Protein AF-A0A7S4AAN8-F1 (afdb_monomer_lite)

Structure (mmCIF, N/CA/C/O backbone):
data_AF-A0A7S4AAN8-F1
#
_entry.id   AF-A0A7S4AAN8-F1
#
loop_
_atom_site.group_PDB
_atom_site.id
_atom_site.type_symbol
_atom_site.label_atom_id
_atom_site.label_alt_id
_atom_site.label_comp_id
_atom_site.label_asym_id
_atom_site.label_entity_id
_atom_site.label_seq_id
_atom_site.pdbx_PDB_ins_code
_atom_site.Cartn_x
_atom_site.Cartn_y
_atom_site.Cartn_z
_atom_site.occupancy
_atom_site.B_iso_or_equiv
_atom_site.auth_seq_id
_atom_site.auth_comp_id
_atom_site.auth_asym_id
_atom_site.auth_atom_id
_atom_site.pdbx_PDB_model_num
ATOM 1 N N . VAL A 1 1 ? 6.897 -31.091 -17.894 1.00 61.19 1 VAL A N 1
ATOM 2 C CA . VAL A 1 1 ? 6.068 -29.973 -18.403 1.00 61.19 1 VAL A CA 1
ATOM 3 C C . VAL A 1 1 ? 6.447 -29.752 -19.857 1.00 61.19 1 VAL A C 1
ATOM 5 O O . VAL A 1 1 ? 7.638 -29.745 -20.136 1.00 61.19 1 VAL A O 1
ATOM 8 N N . ALA A 1 2 ? 5.478 -29.681 -20.772 1.00 75.69 2 ALA A N 1
ATOM 9 C CA . ALA A 1 2 ? 5.728 -29.358 -22.178 1.00 75.69 2 ALA A CA 1
ATOM 10 C C . ALA A 1 2 ? 5.492 -27.855 -22.388 1.00 75.69 2 ALA A C 1
ATOM 12 O O . ALA A 1 2 ? 4.449 -27.352 -21.979 1.00 75.69 2 ALA A O 1
ATOM 13 N N . ILE A 1 3 ? 6.457 -27.158 -22.991 1.00 70.69 3 ILE A N 1
ATOM 14 C CA . ILE A 1 3 ? 6.365 -25.731 -23.329 1.00 70.69 3 ILE A CA 1
ATOM 15 C C . ILE A 1 3 ? 6.041 -25.638 -24.821 1.00 70.69 3 ILE A C 1
ATOM 17 O O . ILE A 1 3 ? 6.734 -26.237 -25.644 1.00 70.69 3 ILE A O 1
ATOM 21 N N . SER A 1 4 ? 4.975 -24.920 -25.173 1.00 76.38 4 SER A N 1
ATOM 22 C CA . SER A 1 4 ? 4.547 -24.718 -26.561 1.00 76.38 4 SER A CA 1
ATOM 23 C C . SER A 1 4 ? 4.518 -23.235 -26.900 1.00 76.38 4 SER A C 1
ATOM 25 O O . SER A 1 4 ? 3.945 -22.444 -26.151 1.00 76.38 4 SER A O 1
ATOM 27 N N . ALA A 1 5 ? 5.073 -22.863 -28.051 1.00 73.56 5 ALA A N 1
ATOM 28 C CA . ALA A 1 5 ? 5.027 -21.488 -28.527 1.00 73.56 5 ALA A CA 1
ATOM 29 C C . ALA A 1 5 ? 3.600 -21.093 -28.943 1.00 73.56 5 ALA A C 1
ATOM 31 O O . ALA A 1 5 ? 2.907 -21.841 -29.633 1.00 73.56 5 ALA A O 1
ATOM 32 N N . ASN A 1 6 ? 3.175 -19.889 -28.559 1.00 69.56 6 ASN A N 1
ATOM 33 C CA . ASN A 1 6 ? 1.883 -19.315 -28.953 1.00 69.56 6 ASN A CA 1
ATOM 34 C C . ASN A 1 6 ? 1.891 -18.723 -30.379 1.00 69.56 6 ASN A C 1
ATOM 36 O O . ASN A 1 6 ? 0.841 -18.346 -30.898 1.00 69.56 6 ASN A O 1
ATOM 40 N N . ALA A 1 7 ? 3.065 -18.641 -31.010 1.00 73.00 7 ALA A N 1
ATOM 41 C CA . ALA A 1 7 ? 3.277 -18.160 -32.367 1.00 73.00 7 ALA A CA 1
ATOM 42 C C . ALA A 1 7 ? 4.531 -18.806 -32.980 1.00 73.00 7 ALA A C 1
ATOM 44 O O . ALA A 1 7 ? 5.351 -19.400 -32.280 1.00 73.00 7 ALA A O 1
ATOM 45 N N . LYS A 1 8 ? 4.697 -18.68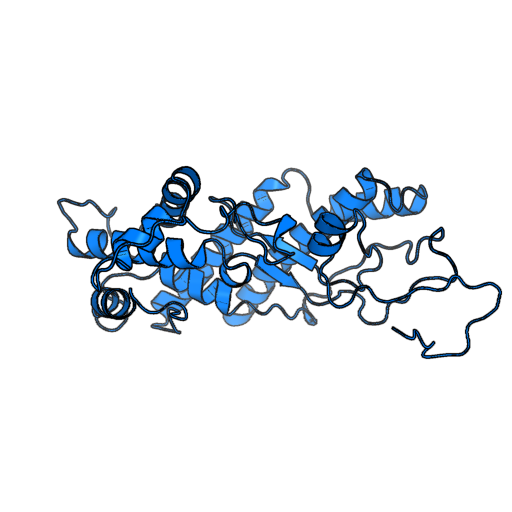6 -34.302 1.00 77.81 8 LYS A N 1
ATOM 46 C CA . LYS A 1 8 ? 5.912 -19.132 -34.996 1.00 77.81 8 LYS A CA 1
ATOM 47 C C . LYS A 1 8 ? 7.078 -18.214 -34.610 1.00 77.81 8 LYS A C 1
ATOM 49 O O . LYS A 1 8 ? 7.017 -17.020 -34.886 1.00 77.81 8 LYS A O 1
ATOM 54 N N . ILE A 1 9 ? 8.119 -18.774 -34.000 1.00 74.31 9 ILE A N 1
ATOM 55 C CA . ILE A 1 9 ? 9.300 -18.026 -33.548 1.00 74.31 9 ILE A CA 1
ATOM 56 C C . ILE A 1 9 ? 10.378 -18.093 -34.636 1.00 74.31 9 ILE A C 1
ATOM 58 O O . ILE A 1 9 ? 10.652 -19.164 -35.182 1.00 74.31 9 ILE A O 1
ATOM 62 N N . SER A 1 10 ? 10.946 -16.939 -34.994 1.00 80.06 10 SER A N 1
ATOM 63 C CA . SER A 1 10 ? 12.073 -16.861 -35.929 1.00 80.06 10 SER A CA 1
ATOM 64 C C . SER A 1 10 ? 13.319 -17.492 -35.308 1.00 80.06 10 SER A C 1
ATOM 66 O O . SER A 1 10 ? 13.538 -17.367 -34.109 1.00 80.06 10 SER A O 1
ATOM 68 N N . SER A 1 11 ? 14.185 -18.110 -36.114 1.00 80.69 11 SER A N 1
ATOM 69 C CA . SER A 1 11 ? 15.439 -18.703 -35.622 1.00 80.69 11 SER A CA 1
ATOM 70 C C . SER A 1 11 ? 16.430 -17.681 -35.053 1.00 80.69 11 SER A C 1
ATOM 72 O O . SER A 1 11 ? 17.438 -18.080 -34.484 1.00 80.69 11 SER A O 1
ATOM 74 N N . GLN A 1 12 ? 16.183 -16.384 -35.256 1.00 77.12 12 GLN A N 1
ATOM 75 C CA . GLN A 1 12 ? 17.013 -15.292 -34.738 1.00 77.12 12 GLN A CA 1
ATOM 76 C C . GLN A 1 12 ? 16.480 -14.699 -33.430 1.00 77.12 12 GLN A C 1
ATOM 78 O O . GLN A 1 12 ? 17.088 -13.782 -32.895 1.00 77.12 12 GLN A O 1
ATOM 83 N N . TRP A 1 13 ? 15.330 -15.174 -32.949 1.00 77.12 13 TRP A N 1
ATOM 84 C CA . TRP A 1 13 ? 14.716 -14.667 -31.730 1.00 77.12 13 TRP A CA 1
ATOM 85 C C . TRP A 1 13 ? 15.052 -15.579 -30.561 1.00 77.12 13 TRP A C 1
ATOM 87 O O . TRP A 1 13 ? 15.002 -16.807 -30.680 1.00 77.12 13 TRP A O 1
ATOM 97 N N . GLU A 1 14 ? 15.338 -14.977 -29.418 1.00 78.06 14 GLU A N 1
ATOM 98 C CA . GLU A 1 14 ? 15.449 -15.708 -28.169 1.00 78.06 14 GLU A CA 1
ATOM 99 C C . GLU A 1 14 ? 14.093 -16.264 -27.733 1.00 78.06 14 GLU A C 1
ATOM 101 O O . GLU A 1 14 ? 13.032 -15.650 -27.890 1.00 78.06 14 GLU A O 1
ATOM 106 N N . LEU A 1 15 ? 14.137 -17.471 -27.174 1.00 78.56 15 LEU A N 1
ATOM 107 C CA . LEU A 1 15 ? 12.968 -18.120 -26.604 1.00 78.56 15 LEU A CA 1
ATOM 108 C C . LEU A 1 15 ? 12.727 -17.558 -25.207 1.00 78.56 15 LEU A C 1
ATOM 110 O O . LEU A 1 15 ? 13.454 -17.872 -24.269 1.00 78.56 15 LEU A O 1
ATOM 114 N N . MET A 1 16 ? 11.675 -16.757 -25.086 1.00 75.06 16 MET A N 1
ATOM 115 C CA . MET A 1 16 ? 11.226 -16.178 -23.825 1.00 75.06 16 MET A CA 1
ATOM 116 C C . MET A 1 16 ? 9.952 -16.878 -23.344 1.00 75.06 16 MET A C 1
ATOM 118 O O . MET A 1 16 ? 9.059 -17.163 -24.146 1.00 75.06 16 MET A O 1
ATOM 122 N N . ASP A 1 17 ? 9.846 -17.109 -22.036 1.00 75.31 17 ASP A N 1
ATOM 123 C CA . ASP A 1 17 ? 8.619 -17.570 -21.377 1.00 75.31 17 ASP A CA 1
ATOM 124 C C . ASP A 1 17 ? 8.146 -16.528 -20.353 1.00 75.31 17 ASP A C 1
ATOM 126 O O . ASP A 1 17 ? 8.911 -15.682 -19.887 1.00 75.31 17 ASP A O 1
ATOM 130 N N . SER A 1 18 ? 6.862 -16.563 -20.009 1.00 76.81 18 SER A N 1
ATOM 131 C CA . SER A 1 18 ? 6.317 -15.715 -18.960 1.00 76.81 18 SER A CA 1
ATOM 132 C C . SER A 1 18 ? 6.560 -16.351 -17.597 1.00 76.81 18 SER A C 1
ATOM 134 O O . SER A 1 18 ? 6.094 -17.452 -17.320 1.00 76.81 18 SER A O 1
ATOM 136 N N . TYR A 1 19 ? 7.172 -15.597 -16.685 1.00 75.56 19 TYR A N 1
ATOM 137 C CA . TYR A 1 19 ? 7.250 -15.970 -15.270 1.00 75.56 19 TYR A CA 1
ATOM 138 C C . TYR A 1 19 ? 5.884 -15.899 -14.559 1.00 75.56 19 TYR A C 1
ATOM 140 O O . TYR A 1 19 ? 5.791 -16.194 -13.375 1.00 75.56 19 TYR A O 1
ATOM 148 N N . GLY A 1 20 ? 4.806 -15.522 -15.256 1.00 80.62 20 GLY A N 1
ATOM 149 C CA . GLY A 1 20 ? 3.477 -15.321 -14.691 1.00 80.62 20 GLY A CA 1
ATOM 150 C C . GLY A 1 20 ? 3.193 -13.857 -14.356 1.00 80.62 20 GLY A C 1
ATOM 151 O O . GLY A 1 20 ? 3.824 -12.936 -14.874 1.00 80.62 20 GLY A O 1
ATOM 152 N N . LYS A 1 21 ? 2.189 -13.628 -13.505 1.00 81.69 21 LYS A N 1
ATOM 153 C CA . LYS A 1 21 ? 1.736 -12.283 -13.116 1.00 81.69 21 LYS A CA 1
ATOM 154 C C . LYS A 1 21 ? 2.469 -11.801 -11.863 1.00 81.69 21 LYS A C 1
ATOM 156 O O . LYS A 1 21 ? 1.865 -11.696 -10.800 1.00 81.69 21 LYS A O 1
ATOM 161 N N . TYR A 1 22 ? 3.762 -11.526 -11.994 1.00 87.38 22 TYR A N 1
ATOM 162 C CA . TYR A 1 22 ? 4.547 -10.885 -10.938 1.00 87.38 22 TYR A CA 1
ATOM 163 C C . TYR A 1 22 ? 4.573 -9.360 -11.111 1.00 87.38 22 TYR A C 1
ATOM 165 O O . TYR A 1 22 ? 4.427 -8.837 -12.220 1.00 87.38 22 TYR A O 1
ATOM 173 N N . SER A 1 23 ? 4.724 -8.645 -9.996 1.00 89.94 23 SER A N 1
ATOM 174 C CA . SER A 1 23 ? 5.081 -7.226 -10.018 1.00 89.94 23 SER A CA 1
ATOM 175 C C . SER A 1 23 ? 6.585 -7.075 -10.230 1.00 89.94 23 SER A C 1
ATOM 177 O O . SER A 1 23 ? 7.338 -8.018 -9.987 1.00 89.94 23 SER A O 1
ATOM 179 N N . ASP A 1 24 ? 7.034 -5.888 -10.622 1.00 90.00 24 ASP A N 1
ATOM 180 C CA . ASP A 1 24 ? 8.459 -5.584 -10.763 1.00 90.00 24 ASP A CA 1
ATOM 181 C C . ASP A 1 24 ? 9.207 -5.806 -9.437 1.00 90.00 24 ASP A C 1
ATOM 183 O O . ASP A 1 24 ? 10.262 -6.433 -9.418 1.00 90.00 24 ASP A O 1
ATOM 187 N N . ALA A 1 25 ? 8.620 -5.405 -8.305 1.00 89.25 25 ALA A N 1
ATOM 188 C CA . ALA A 1 25 ? 9.194 -5.655 -6.983 1.00 89.25 25 ALA A CA 1
ATOM 189 C C . ALA A 1 25 ? 9.323 -7.160 -6.675 1.00 89.25 25 ALA A C 1
ATOM 191 O O . ALA A 1 25 ? 10.350 -7.604 -6.160 1.00 89.25 25 ALA A O 1
ATOM 192 N N . HIS A 1 26 ? 8.314 -7.963 -7.035 1.00 89.31 26 HIS A N 1
ATOM 193 C CA . HIS A 1 26 ? 8.368 -9.416 -6.866 1.00 89.31 26 HIS A CA 1
ATOM 194 C C . HIS A 1 26 ? 9.409 -10.072 -7.782 1.00 89.31 26 HIS A C 1
ATOM 196 O O . HIS A 1 26 ? 10.139 -10.957 -7.332 1.00 89.31 26 HIS A O 1
ATOM 202 N N . LEU A 1 27 ? 9.498 -9.644 -9.047 1.00 89.69 27 LEU A N 1
ATOM 203 C CA . LEU A 1 27 ? 10.513 -10.131 -9.984 1.00 89.69 27 LEU A CA 1
ATOM 204 C C . LEU A 1 27 ? 11.917 -9.828 -9.467 1.00 89.69 27 LEU A C 1
ATOM 206 O O . LEU A 1 27 ? 12.773 -10.711 -9.470 1.00 89.69 27 LEU A O 1
ATOM 210 N N . PHE A 1 28 ? 12.131 -8.623 -8.944 1.00 90.19 28 PHE A N 1
ATOM 211 C CA . PHE A 1 28 ? 13.420 -8.240 -8.392 1.00 90.19 28 PHE A CA 1
ATOM 212 C C . PHE A 1 28 ? 13.776 -9.072 -7.160 1.00 90.19 28 PHE A C 1
ATOM 214 O O . PHE A 1 28 ? 14.862 -9.642 -7.102 1.00 90.19 28 PHE A O 1
ATOM 221 N N . ALA A 1 29 ? 12.850 -9.205 -6.208 1.00 87.62 29 ALA A N 1
ATOM 222 C CA . ALA A 1 29 ? 13.086 -9.962 -4.982 1.00 87.62 29 ALA A CA 1
ATOM 223 C C . ALA A 1 29 ? 13.396 -11.446 -5.248 1.00 87.62 29 ALA A C 1
ATOM 225 O O . ALA A 1 29 ? 14.236 -12.029 -4.564 1.00 87.62 29 ALA A O 1
ATOM 226 N N . LYS A 1 30 ? 12.728 -12.056 -6.236 1.00 87.88 30 LYS A N 1
ATOM 227 C CA . LYS A 1 30 ? 12.840 -13.493 -6.516 1.00 87.88 30 LYS A CA 1
ATOM 228 C C . LYS A 1 30 ? 13.906 -13.844 -7.554 1.00 87.88 30 LYS A C 1
ATOM 230 O O . LYS A 1 30 ? 14.538 -14.891 -7.445 1.00 87.88 30 LYS A O 1
ATOM 235 N N . PHE A 1 31 ? 14.083 -12.999 -8.566 1.00 87.25 31 PHE A N 1
ATOM 236 C CA . PHE A 1 31 ? 14.897 -13.296 -9.748 1.00 87.25 31 PHE A CA 1
ATOM 237 C C . PHE A 1 31 ? 15.975 -12.244 -10.042 1.00 87.25 31 PHE A C 1
ATOM 239 O O . PHE A 1 31 ? 16.808 -12.468 -10.915 1.00 87.25 31 PHE A O 1
ATOM 246 N N . GLY A 1 32 ? 15.991 -11.113 -9.330 1.00 88.12 32 GLY A N 1
ATOM 247 C CA . GLY A 1 32 ? 17.031 -10.089 -9.461 1.00 88.12 32 GLY A CA 1
ATOM 248 C C . GLY A 1 32 ? 16.891 -9.153 -10.666 1.00 88.12 32 GLY A C 1
ATOM 249 O O . GLY A 1 32 ? 17.842 -8.437 -10.965 1.00 88.12 32 GLY A O 1
ATOM 250 N N . PHE A 1 33 ? 15.739 -9.120 -11.347 1.00 87.62 33 PHE A N 1
ATOM 251 C CA . PHE A 1 33 ? 15.486 -8.230 -12.491 1.00 87.62 33 PHE A CA 1
ATOM 252 C C . PHE A 1 33 ? 14.079 -7.608 -12.453 1.00 87.62 33 PHE A C 1
ATOM 254 O O . PHE A 1 33 ? 13.228 -8.037 -11.678 1.00 87.62 33 PHE A O 1
ATOM 261 N N . VAL A 1 34 ? 13.821 -6.609 -13.307 1.00 89.06 34 VAL A N 1
ATOM 262 C CA . VAL A 1 34 ? 12.502 -5.966 -13.484 1.00 89.06 34 VAL A CA 1
ATOM 263 C C . VAL A 1 34 ? 12.122 -5.848 -14.956 1.00 89.06 34 VAL A C 1
ATOM 265 O O . VAL A 1 34 ? 12.996 -5.776 -15.823 1.00 89.06 34 VAL A O 1
ATOM 268 N N . ASN A 1 35 ? 10.822 -5.745 -15.240 1.00 86.56 35 ASN A N 1
ATOM 269 C CA . ASN A 1 35 ? 10.331 -5.454 -16.583 1.00 86.56 35 ASN A CA 1
ATOM 270 C C . ASN A 1 35 ? 10.363 -3.937 -16.823 1.00 86.56 35 ASN A C 1
ATOM 272 O O . ASN A 1 35 ? 9.371 -3.228 -16.654 1.00 86.56 35 ASN A O 1
ATOM 276 N N . GLY A 1 36 ? 11.521 -3.417 -17.235 1.00 83.38 36 GLY A N 1
ATOM 277 C CA . GLY A 1 36 ? 11.720 -1.976 -17.470 1.00 83.38 36 GLY A CA 1
ATOM 278 C C . GLY A 1 36 ? 10.912 -1.375 -18.628 1.00 83.38 36 GLY A C 1
ATOM 279 O O . GLY A 1 36 ? 11.021 -0.182 -18.901 1.00 83.38 36 GLY A O 1
ATOM 280 N N . ASP A 1 37 ? 10.107 -2.187 -19.311 1.00 85.69 37 ASP A N 1
ATOM 281 C CA . ASP A 1 37 ? 9.201 -1.793 -20.387 1.00 85.69 37 ASP A CA 1
ATOM 282 C C . ASP A 1 37 ? 7.785 -1.439 -19.891 1.00 85.69 37 ASP A C 1
ATOM 284 O O . ASP A 1 37 ? 6.946 -0.991 -20.671 1.00 85.69 37 ASP A O 1
ATOM 288 N N . GLY A 1 38 ? 7.508 -1.633 -18.597 1.00 86.00 38 GLY A N 1
ATOM 289 C CA . GLY A 1 38 ? 6.208 -1.356 -17.987 1.00 86.00 38 GLY A CA 1
ATOM 290 C C . GLY A 1 38 ? 5.140 -2.419 -18.254 1.00 86.00 38 GLY A C 1
ATOM 291 O O . GLY A 1 38 ? 3.958 -2.147 -18.026 1.00 86.00 38 GLY A O 1
ATOM 292 N N . SER A 1 39 ? 5.518 -3.608 -18.735 1.00 86.81 39 SER A N 1
ATOM 293 C CA . SER A 1 39 ? 4.613 -4.761 -18.888 1.00 86.81 39 SER A CA 1
ATOM 294 C C . SER A 1 39 ? 4.257 -5.440 -17.557 1.00 86.81 39 SER A C 1
ATOM 296 O O . SER A 1 39 ? 3.232 -6.123 -17.468 1.00 86.81 39 SER A O 1
ATOM 298 N N . GLY A 1 40 ? 5.080 -5.245 -16.521 1.00 87.75 40 GLY A N 1
ATOM 299 C CA . GLY A 1 40 ? 4.858 -5.734 -15.161 1.00 87.75 40 GLY A CA 1
ATOM 300 C C . GLY A 1 40 ? 3.886 -4.869 -14.359 1.00 87.75 40 GLY A C 1
ATOM 301 O O . GLY A 1 40 ? 3.664 -3.697 -14.667 1.00 87.75 40 GLY A O 1
ATOM 302 N N . HIS A 1 41 ? 3.298 -5.452 -13.310 1.00 90.62 41 HIS A N 1
ATOM 303 C CA . HIS A 1 41 ? 2.612 -4.650 -12.292 1.00 90.62 41 HIS A CA 1
ATOM 304 C C . HIS A 1 41 ? 3.651 -3.880 -11.483 1.00 90.62 41 HIS A C 1
ATOM 306 O O . HIS A 1 41 ? 4.748 -4.377 -11.238 1.00 90.62 41 HIS A O 1
ATOM 312 N N . THR A 1 42 ? 3.292 -2.704 -10.998 1.00 90.94 42 THR A N 1
ATOM 313 C CA . THR A 1 42 ? 4.170 -1.908 -10.139 1.00 90.94 42 THR A CA 1
ATOM 314 C C . THR A 1 42 ? 3.565 -1.842 -8.747 1.00 90.94 42 THR A C 1
ATOM 316 O O . THR A 1 42 ? 2.345 -1.852 -8.606 1.00 90.94 42 THR A O 1
ATOM 319 N N . GLN A 1 43 ? 4.395 -1.845 -7.710 1.00 91.25 43 GLN A N 1
ATOM 320 C CA . GLN A 1 43 ? 3.934 -1.873 -6.328 1.00 91.25 43 GLN A CA 1
ATOM 321 C C . GLN A 1 43 ? 4.659 -0.828 -5.499 1.00 91.25 43 GLN A C 1
ATOM 323 O O . GLN A 1 43 ? 5.822 -0.548 -5.766 1.00 91.25 43 GLN A O 1
ATOM 328 N N . ALA A 1 44 ? 3.975 -0.299 -4.490 1.00 91.06 44 ALA A N 1
ATOM 329 C CA . ALA A 1 44 ? 4.579 0.500 -3.437 1.00 91.06 44 ALA A CA 1
ATOM 330 C C . ALA A 1 44 ? 4.053 0.034 -2.081 1.00 91.06 44 ALA A C 1
ATOM 332 O O . ALA A 1 44 ? 2.865 -0.256 -1.924 1.00 91.06 44 ALA A O 1
ATOM 333 N N . SER A 1 45 ? 4.951 -0.052 -1.104 1.00 91.56 45 SER A N 1
ATOM 334 C CA . SER A 1 45 ? 4.577 -0.359 0.272 1.00 91.56 45 SER A CA 1
ATOM 335 C C . SER A 1 45 ? 4.184 0.917 1.006 1.00 91.56 45 SER A C 1
ATOM 337 O O . SER A 1 45 ? 4.948 1.879 1.058 1.00 91.56 45 SER A O 1
ATOM 339 N N . ILE A 1 46 ? 3.019 0.886 1.641 1.00 91.19 46 ILE A N 1
ATOM 340 C CA . ILE A 1 46 ? 2.552 1.891 2.593 1.00 91.19 46 ILE A CA 1
ATOM 341 C C . ILE A 1 46 ? 2.699 1.415 4.056 1.00 91.19 46 ILE A C 1
ATOM 343 O O . ILE A 1 46 ? 2.273 2.092 4.997 1.00 91.19 46 ILE A O 1
ATOM 347 N N . ALA A 1 47 ? 3.362 0.272 4.284 1.00 93.06 47 ALA A N 1
ATOM 348 C CA . ALA A 1 47 ? 3.802 -0.183 5.607 1.00 93.06 47 ALA A CA 1
ATOM 349 C C . ALA A 1 47 ? 5.010 0.638 6.113 1.00 93.06 47 ALA A C 1
ATOM 351 O O . ALA A 1 47 ? 6.117 0.138 6.266 1.00 93.06 47 ALA A O 1
ATOM 352 N N . LEU A 1 48 ? 4.819 1.935 6.357 1.00 91.75 48 LEU A N 1
ATOM 353 C CA . LEU A 1 48 ? 5.907 2.859 6.703 1.00 91.75 48 LEU A CA 1
ATOM 354 C C . LEU A 1 48 ? 6.533 2.652 8.075 1.00 91.75 48 LEU A C 1
ATOM 356 O O . LEU A 1 48 ? 7.694 3.003 8.282 1.00 91.75 48 LEU A O 1
ATOM 360 N N . PHE A 1 49 ? 5.747 2.181 9.038 1.00 92.62 49 PHE A N 1
ATOM 361 C CA . PHE A 1 49 ? 6.203 2.122 10.421 1.00 92.62 49 PHE A CA 1
ATOM 362 C C . PHE A 1 49 ? 6.622 0.739 10.858 1.00 92.62 49 PHE A C 1
ATOM 364 O O . PHE A 1 49 ? 7.300 0.666 11.870 1.00 92.62 49 PHE A O 1
ATOM 371 N N . HIS A 1 50 ? 6.261 -0.306 10.114 1.00 93.50 50 HIS A N 1
ATOM 372 C CA . HIS A 1 50 ? 6.587 -1.689 10.432 1.00 93.50 50 HIS A CA 1
ATOM 373 C C . HIS A 1 50 ? 7.055 -2.420 9.175 1.00 93.50 50 HIS A C 1
ATOM 375 O O . HIS A 1 50 ? 6.644 -2.094 8.068 1.00 93.50 50 HIS A O 1
ATOM 381 N N . ARG A 1 51 ? 7.895 -3.440 9.345 1.00 90.31 51 ARG A N 1
ATOM 382 C CA . ARG A 1 51 ? 8.317 -4.314 8.248 1.00 90.31 51 ARG A CA 1
ATOM 383 C C . ARG A 1 51 ? 7.360 -5.507 8.145 1.00 90.31 51 ARG A C 1
ATOM 385 O O . ARG A 1 51 ? 7.304 -6.265 9.118 1.00 90.31 51 ARG A O 1
ATOM 392 N N . PRO A 1 52 ? 6.655 -5.721 7.019 1.00 89.81 52 PRO A N 1
ATOM 393 C CA . PRO A 1 52 ? 5.982 -6.989 6.761 1.00 89.81 52 PRO A CA 1
ATOM 394 C C . PRO A 1 52 ? 7.013 -8.120 6.717 1.00 89.81 52 PRO A C 1
ATOM 396 O O . PRO A 1 52 ? 8.086 -7.988 6.123 1.00 89.81 52 PRO A O 1
ATOM 399 N N . LEU A 1 53 ? 6.710 -9.214 7.400 1.00 88.50 53 LEU A N 1
ATOM 400 C CA . LEU A 1 53 ? 7.572 -10.389 7.526 1.00 88.50 53 LEU A CA 1
ATOM 401 C C . LEU A 1 53 ? 7.213 -11.472 6.519 1.00 88.50 53 LEU A C 1
ATOM 403 O O . LEU A 1 53 ? 8.040 -12.332 6.239 1.00 88.50 53 LEU A O 1
ATOM 407 N N . ASP A 1 54 ? 6.010 -11.402 5.962 1.00 87.00 54 ASP A N 1
ATOM 408 C CA . ASP A 1 54 ? 5.577 -12.221 4.845 1.00 87.00 54 ASP A CA 1
ATOM 409 C C . ASP A 1 54 ? 5.036 -11.306 3.745 1.00 87.00 54 ASP A C 1
ATOM 411 O O . ASP A 1 54 ? 4.173 -10.462 3.983 1.00 87.00 54 ASP A O 1
ATOM 415 N N . MET A 1 55 ? 5.590 -11.462 2.546 1.00 81.81 55 MET A N 1
ATOM 416 C CA . MET A 1 55 ? 5.173 -10.752 1.334 1.00 81.81 55 MET A CA 1
ATOM 417 C C . MET A 1 55 ? 4.434 -11.679 0.359 1.00 81.81 55 MET A C 1
ATOM 419 O O . MET A 1 55 ? 4.165 -11.290 -0.772 1.00 81.81 55 MET A O 1
ATOM 423 N N . GLN A 1 56 ? 4.128 -12.915 0.774 1.00 85.12 56 GLN A N 1
ATOM 424 C CA . GLN A 1 56 ? 3.464 -13.950 -0.023 1.00 85.12 56 GLN A CA 1
ATOM 425 C C . GLN A 1 56 ? 4.203 -14.287 -1.334 1.00 85.12 56 GLN A C 1
ATOM 427 O O . GLN A 1 56 ? 3.596 -14.666 -2.335 1.00 85.12 56 GLN A O 1
ATOM 432 N N . LEU A 1 57 ? 5.536 -14.167 -1.326 1.00 81.31 57 LEU A N 1
ATOM 433 C CA . LEU A 1 57 ? 6.410 -14.504 -2.456 1.00 81.31 57 LEU A CA 1
ATOM 434 C C . LEU A 1 57 ? 6.577 -16.022 -2.618 1.00 81.31 57 LEU A C 1
ATOM 436 O O . LEU A 1 57 ? 6.324 -16.582 -3.690 1.00 81.31 57 LEU A O 1
ATOM 440 N N . SER A 1 58 ? 7.027 -16.656 -1.538 1.00 80.56 58 SER A N 1
ATOM 441 C CA . SER A 1 58 ? 7.093 -18.099 -1.292 1.00 80.56 58 SER A CA 1
ATOM 442 C C . SER A 1 58 ? 7.648 -18.332 0.122 1.00 80.56 58 SER A C 1
ATOM 444 O O . SER A 1 58 ? 8.114 -17.392 0.771 1.00 80.56 58 SER A O 1
ATOM 446 N N . GLN A 1 59 ? 7.561 -19.568 0.624 1.00 79.00 59 GLN A N 1
ATOM 447 C CA . GLN A 1 59 ? 7.906 -19.903 2.012 1.00 79.00 59 GLN A CA 1
ATOM 448 C C . GLN A 1 59 ? 9.369 -19.579 2.343 1.00 79.00 59 GLN A C 1
ATOM 450 O O . GLN A 1 59 ? 9.665 -19.106 3.429 1.00 79.00 59 GLN A O 1
ATOM 455 N N . GLU A 1 60 ? 10.288 -19.742 1.397 1.00 80.25 60 GLU A N 1
ATOM 456 C CA . GLU A 1 60 ? 11.709 -19.444 1.586 1.00 80.25 60 GLU A CA 1
ATOM 457 C C . GLU A 1 60 ? 12.029 -17.948 1.771 1.00 80.25 60 GLU A C 1
ATOM 459 O O . GLU A 1 60 ? 13.126 -17.612 2.214 1.00 80.25 60 GLU A O 1
ATOM 464 N N . PHE A 1 61 ? 11.083 -17.051 1.468 1.00 80.62 61 PHE A N 1
ATOM 465 C CA . PHE A 1 61 ? 11.226 -15.607 1.684 1.00 80.62 61 PHE A CA 1
ATOM 466 C C . PHE A 1 61 ? 10.445 -15.101 2.902 1.00 80.62 61 PHE A C 1
ATOM 468 O O . PHE A 1 61 ? 10.496 -13.902 3.189 1.00 80.62 61 PHE A O 1
ATOM 475 N N . THR A 1 62 ? 9.724 -15.974 3.619 1.00 82.06 62 THR A N 1
ATOM 476 C CA . THR A 1 62 ? 9.032 -15.570 4.845 1.00 82.06 62 THR A CA 1
ATOM 477 C C . THR A 1 62 ? 10.019 -15.457 6.003 1.00 82.06 62 THR A C 1
ATOM 479 O O . THR A 1 62 ? 10.866 -16.319 6.231 1.00 82.06 62 THR A O 1
ATOM 482 N N . LEU A 1 63 ? 9.921 -14.357 6.742 1.00 81.38 63 LEU A N 1
ATOM 483 C CA . LEU A 1 63 ? 10.636 -14.139 7.999 1.00 81.38 63 LEU A CA 1
ATOM 484 C C . LEU A 1 63 ? 9.787 -14.558 9.204 1.00 81.38 63 LEU A C 1
ATOM 486 O O . LEU A 1 63 ? 10.226 -14.409 10.346 1.00 81.38 63 LEU A O 1
ATOM 490 N N . ILE A 1 64 ? 8.567 -15.051 8.965 1.00 78.25 64 ILE A N 1
ATOM 491 C CA . ILE A 1 64 ? 7.724 -15.633 10.004 1.00 78.25 64 ILE A CA 1
ATOM 492 C C . ILE A 1 64 ? 8.290 -17.022 10.320 1.00 78.25 64 ILE A C 1
ATOM 494 O O . ILE A 1 64 ? 8.369 -17.855 9.419 1.00 78.25 64 ILE A O 1
ATOM 498 N N . PRO A 1 65 ? 8.684 -17.306 11.572 1.00 67.62 65 PRO A N 1
ATOM 499 C CA . PRO A 1 65 ? 9.169 -18.629 11.938 1.00 67.62 65 PRO A CA 1
ATOM 500 C C . PRO A 1 65 ? 8.123 -19.696 11.593 1.00 67.62 65 PRO A C 1
ATOM 502 O O . PRO A 1 65 ? 6.972 -19.598 12.029 1.00 67.62 65 PRO A O 1
ATOM 505 N N . ASP A 1 66 ? 8.519 -20.721 10.836 1.00 57.53 66 ASP A N 1
ATOM 506 C CA . ASP A 1 66 ? 7.671 -21.877 10.551 1.00 57.53 66 ASP A CA 1
ATOM 507 C C . ASP A 1 66 ? 7.262 -22.531 11.875 1.00 57.53 66 ASP A C 1
ATOM 509 O O . ASP A 1 66 ? 8.091 -23.113 12.565 1.00 57.53 66 ASP A O 1
ATOM 513 N N . LYS A 1 67 ? 5.984 -22.361 12.241 1.00 54.19 67 LYS A N 1
ATOM 514 C CA . LYS A 1 67 ? 5.263 -22.946 13.385 1.00 54.19 67 LYS A CA 1
ATOM 515 C C . LYS A 1 67 ? 6.114 -23.273 14.619 1.00 54.19 67 LYS A C 1
ATOM 517 O O . LYS A 1 67 ? 6.793 -24.290 14.697 1.00 54.19 67 LYS A O 1
ATOM 522 N N . VAL A 1 68 ? 5.854 -22.515 15.681 1.00 46.56 68 VAL A N 1
ATOM 523 C CA . VAL A 1 68 ? 5.963 -22.967 17.074 1.00 46.56 68 VAL A CA 1
ATOM 524 C C . VAL A 1 68 ? 5.300 -24.354 17.203 1.00 46.56 68 VAL A C 1
ATOM 526 O O . VAL A 1 68 ? 4.083 -24.465 17.333 1.00 46.56 68 VAL A O 1
ATOM 529 N N . THR A 1 69 ? 6.090 -25.426 17.121 1.00 37.22 69 THR A N 1
ATOM 530 C CA . THR A 1 69 ? 5.714 -26.791 17.506 1.00 37.22 69 THR A CA 1
ATOM 531 C C . THR A 1 69 ? 5.605 -26.840 19.022 1.00 37.22 69 THR A C 1
ATOM 533 O O . THR A 1 69 ? 6.513 -27.302 19.702 1.00 37.22 69 THR A O 1
ATOM 536 N N . TYR A 1 70 ? 4.505 -26.330 19.561 1.00 38.09 70 TYR A N 1
ATOM 537 C CA . TYR A 1 70 ? 4.079 -26.648 20.916 1.00 38.09 70 TYR A CA 1
ATOM 538 C C . TYR A 1 70 ? 2.618 -27.059 20.829 1.00 38.09 70 TYR A C 1
ATOM 540 O O . TYR A 1 70 ? 1.727 -26.227 20.688 1.00 38.09 70 TYR A O 1
ATOM 548 N N . GLY A 1 71 ? 2.393 -28.372 20.832 1.00 48.31 71 GLY A N 1
ATOM 549 C CA . GLY A 1 71 ? 1.082 -28.898 21.160 1.00 48.31 71 GLY A CA 1
ATOM 550 C C . GLY A 1 71 ? 0.864 -28.698 22.647 1.00 48.31 71 GLY A C 1
ATOM 551 O O . GLY A 1 71 ? 1.675 -29.199 23.411 1.00 48.31 71 GLY A O 1
ATOM 552 N N . VAL A 1 72 ? -0.183 -27.972 23.022 1.00 41.00 72 VAL A N 1
ATOM 553 C CA . VAL A 1 72 ? -0.965 -28.183 24.244 1.00 41.00 72 VAL A CA 1
ATOM 554 C C . VAL A 1 72 ? -2.355 -27.604 23.972 1.00 41.00 72 VAL A C 1
ATOM 556 O O . VAL A 1 72 ? -2.479 -26.507 23.427 1.00 41.00 72 VAL A O 1
ATOM 559 N N . ASP A 1 73 ? -3.363 -28.399 24.305 1.00 56.31 73 ASP A N 1
ATOM 560 C CA . ASP A 1 73 ? -4.788 -28.088 24.321 1.00 56.31 73 ASP A CA 1
ATOM 561 C C . ASP A 1 73 ? -5.096 -26.773 25.068 1.00 56.31 73 ASP A C 1
ATOM 563 O O . ASP A 1 73 ? -4.517 -26.540 26.123 1.00 56.31 73 ASP A O 1
ATOM 567 N N . ASP A 1 74 ? -5.990 -25.928 24.538 1.00 44.84 74 ASP A N 1
ATOM 568 C CA . ASP A 1 74 ? -7.094 -25.295 25.291 1.00 44.84 74 ASP A CA 1
ATOM 569 C C . ASP A 1 74 ? -7.816 -24.227 24.449 1.00 44.84 74 ASP A C 1
ATOM 571 O O . ASP A 1 74 ? -7.209 -23.309 23.887 1.00 44.84 74 ASP A O 1
ATOM 575 N N . GLU A 1 75 ? -9.145 -24.308 24.425 1.00 51.09 75 GLU A N 1
ATOM 576 C CA . GLU A 1 75 ? -10.086 -23.504 23.626 1.00 51.09 75 GLU A CA 1
ATOM 577 C C . GLU A 1 75 ? -10.202 -22.017 24.048 1.00 51.09 75 GLU A C 1
ATOM 579 O O . GLU A 1 75 ? -11.187 -21.355 23.747 1.00 51.09 75 GLU A O 1
ATOM 584 N N . ASN A 1 76 ? -9.195 -21.443 24.717 1.00 49.66 76 ASN A N 1
ATOM 585 C CA . ASN A 1 76 ? -9.183 -20.030 25.140 1.00 49.66 76 ASN A CA 1
ATOM 586 C C . ASN A 1 76 ? -7.870 -19.277 24.821 1.00 49.66 76 ASN A C 1
ATOM 588 O O . ASN A 1 76 ? -7.629 -18.182 25.332 1.00 49.66 76 ASN A O 1
ATOM 592 N N . ILE A 1 77 ? -7.009 -19.833 23.958 1.00 52.56 77 ILE A N 1
ATOM 593 C CA . ILE A 1 77 ? -5.636 -19.341 23.711 1.00 52.56 77 ILE A CA 1
ATOM 594 C C . ILE A 1 77 ? -5.499 -18.527 22.402 1.00 52.56 77 ILE A C 1
ATOM 596 O O . ILE A 1 77 ? -4.429 -18.007 22.098 1.00 52.56 77 ILE A O 1
ATOM 600 N N . GLU A 1 78 ? -6.545 -18.319 21.601 1.00 53.09 78 GLU A N 1
ATOM 601 C CA . GLU A 1 78 ? -6.353 -17.683 20.282 1.00 53.09 78 GLU A CA 1
ATOM 602 C C . GLU A 1 78 ? -5.975 -16.189 20.339 1.00 53.09 78 GLU A C 1
ATOM 604 O O . GLU A 1 78 ? -5.120 -15.738 19.568 1.00 53.09 78 GLU A O 1
ATOM 609 N N . HIS A 1 79 ? -6.517 -15.417 21.290 1.00 51.94 79 HIS A N 1
ATOM 610 C CA . HIS A 1 79 ? -6.252 -13.972 21.369 1.00 51.94 79 HIS A CA 1
ATOM 611 C C . HIS A 1 79 ? -4.821 -13.631 21.824 1.00 51.94 79 HIS A C 1
ATOM 613 O O . HIS A 1 79 ? -4.236 -12.657 21.345 1.00 51.94 79 HIS A O 1
ATOM 619 N N . LEU A 1 80 ? -4.226 -14.442 22.709 1.00 51.56 80 LEU A N 1
ATOM 620 C CA . LEU A 1 80 ? -2.821 -14.298 23.118 1.00 51.56 80 LEU A CA 1
ATOM 621 C C . LEU A 1 80 ? -1.863 -14.909 22.083 1.00 51.56 80 LEU A C 1
ATOM 623 O O . LEU A 1 80 ? -0.761 -14.390 21.897 1.00 51.56 80 LEU A O 1
ATOM 627 N N . SER A 1 81 ? -2.305 -15.939 21.353 1.00 62.72 81 SER A N 1
ATOM 628 C CA . SER A 1 81 ? -1.516 -16.616 20.318 1.00 62.72 81 SER A CA 1
ATOM 629 C C . SER A 1 81 ? -1.120 -15.685 19.169 1.00 62.72 81 SER A C 1
ATOM 631 O O . SER A 1 81 ? 0.028 -15.712 18.729 1.00 62.72 81 SER A O 1
ATOM 633 N N . MET A 1 82 ? -2.026 -14.821 18.691 1.00 59.53 82 MET A N 1
ATOM 634 C CA . MET A 1 82 ? -1.700 -13.899 17.591 1.00 59.53 82 MET A CA 1
ATOM 635 C C . MET A 1 82 ? -0.648 -12.862 17.984 1.00 59.53 82 MET A C 1
ATOM 637 O O . MET A 1 82 ? 0.310 -12.651 17.244 1.00 59.53 82 MET A O 1
ATOM 641 N N . MET A 1 83 ? -0.767 -12.273 19.177 1.00 63.34 83 MET A N 1
ATOM 642 C CA . MET A 1 83 ? 0.259 -11.370 19.700 1.00 63.34 83 MET A CA 1
ATOM 643 C C . MET A 1 83 ? 1.606 -12.089 19.826 1.00 63.34 83 MET A C 1
ATOM 645 O O . MET A 1 83 ? 2.622 -11.531 19.423 1.00 63.34 83 MET A O 1
ATOM 649 N N . GLN A 1 84 ? 1.624 -13.324 20.333 1.00 66.50 84 GLN A N 1
ATOM 650 C CA . GLN A 1 84 ? 2.841 -14.130 20.493 1.00 66.50 84 GLN A CA 1
ATOM 651 C C . GLN A 1 84 ? 3.506 -14.522 19.163 1.00 66.50 84 GLN A C 1
ATOM 653 O O . GLN A 1 84 ? 4.721 -14.697 19.131 1.00 66.50 84 GLN A O 1
ATOM 658 N N . LYS A 1 85 ? 2.738 -14.637 18.071 1.00 65.06 85 LYS A N 1
ATOM 659 C CA . LYS A 1 85 ? 3.251 -14.955 16.725 1.00 65.06 85 LYS A CA 1
ATOM 660 C C . LYS A 1 85 ? 3.928 -13.769 16.034 1.00 65.06 85 LYS A C 1
ATOM 662 O O . LYS A 1 85 ? 4.709 -13.976 15.110 1.00 65.06 85 LYS A O 1
ATOM 667 N N . ILE A 1 86 ? 3.640 -12.543 16.469 1.00 72.56 86 ILE A N 1
ATOM 668 C CA . ILE A 1 86 ? 4.235 -11.327 15.912 1.00 72.56 86 ILE A CA 1
ATOM 669 C C . ILE A 1 86 ? 5.506 -10.985 16.688 1.00 72.56 86 ILE A C 1
ATOM 671 O O . ILE A 1 86 ? 5.438 -10.819 17.912 1.00 72.56 86 ILE A O 1
ATOM 675 N N . PRO A 1 87 ? 6.650 -10.801 16.010 1.00 77.38 87 PRO A N 1
ATOM 676 C CA . PRO A 1 87 ? 7.858 -10.343 16.673 1.00 77.38 87 PRO A CA 1
ATOM 677 C C . PRO A 1 87 ? 7.656 -9.012 17.397 1.00 77.38 87 PRO A C 1
ATOM 679 O O . PRO A 1 87 ? 6.976 -8.106 16.911 1.00 77.38 87 PRO A O 1
ATOM 682 N N . GLU A 1 88 ? 8.282 -8.871 18.564 1.00 80.12 88 GLU A N 1
ATOM 683 C CA . GLU A 1 88 ? 8.089 -7.714 19.446 1.00 80.12 88 GLU A CA 1
ATOM 684 C C . GLU A 1 88 ? 8.384 -6.373 18.758 1.00 80.12 88 GLU A C 1
ATOM 686 O O . GLU A 1 88 ? 7.677 -5.392 19.004 1.00 80.12 88 GLU A O 1
ATOM 691 N N . PHE A 1 89 ? 9.365 -6.341 17.847 1.00 80.44 89 PHE A N 1
ATOM 692 C CA . PHE A 1 89 ? 9.696 -5.145 17.070 1.00 80.44 89 PHE A CA 1
ATOM 693 C C . PHE A 1 89 ? 8.526 -4.704 16.176 1.00 80.44 89 PHE A C 1
ATOM 695 O O . PHE A 1 89 ? 8.099 -3.556 16.272 1.00 80.44 89 PHE A O 1
ATOM 702 N N . GLN A 1 90 ? 7.920 -5.625 15.413 1.00 87.31 90 GLN A N 1
ATOM 703 C CA . GLN A 1 90 ? 6.768 -5.328 14.552 1.00 87.31 90 GLN A CA 1
ATOM 704 C C . GLN A 1 90 ? 5.588 -4.845 15.406 1.00 87.31 90 GLN A C 1
ATOM 706 O O . GLN A 1 90 ? 4.887 -3.900 15.053 1.00 87.31 90 GLN A O 1
ATOM 711 N N . ARG A 1 91 ? 5.410 -5.436 16.591 1.00 84.31 91 ARG A N 1
ATOM 712 C CA . ARG A 1 91 ? 4.339 -5.061 17.515 1.00 84.31 91 ARG A CA 1
ATOM 713 C C . ARG A 1 91 ? 4.478 -3.632 18.055 1.00 84.31 91 ARG A C 1
ATOM 715 O O . ARG A 1 91 ? 3.472 -2.932 18.201 1.00 84.31 91 ARG A O 1
ATOM 722 N N . SER A 1 92 ? 5.700 -3.222 18.395 1.00 87.69 92 SER A N 1
ATOM 723 C CA . SER A 1 92 ? 6.006 -1.859 18.848 1.00 87.69 92 SER A CA 1
ATOM 724 C C . SER A 1 92 ? 5.769 -0.846 17.731 1.00 87.69 92 SER A C 1
ATOM 726 O O . SER A 1 92 ? 5.119 0.178 17.938 1.00 87.69 92 SER A O 1
ATOM 728 N N . ASP A 1 93 ? 6.229 -1.183 16.535 1.00 92.56 93 ASP A N 1
ATOM 729 C CA . ASP A 1 93 ? 6.125 -0.377 15.327 1.00 92.56 93 ASP A CA 1
ATOM 730 C C . ASP A 1 93 ? 4.674 -0.100 14.907 1.00 92.56 93 ASP A C 1
ATOM 732 O O . ASP A 1 93 ? 4.323 1.038 14.586 1.00 92.56 93 ASP A O 1
ATOM 736 N N . LEU A 1 94 ? 3.787 -1.095 15.020 1.00 93.69 94 LEU A N 1
ATOM 737 C CA . LEU A 1 94 ? 2.359 -0.942 14.714 1.00 93.69 94 LEU A CA 1
ATOM 738 C C . LEU A 1 94 ? 1.662 0.133 15.562 1.00 93.69 94 LEU A C 1
ATOM 740 O O . LEU A 1 94 ? 0.697 0.747 15.107 1.00 93.69 94 LEU A O 1
ATOM 744 N N . LYS A 1 95 ? 2.147 0.418 16.779 1.00 92.94 95 LYS A N 1
ATOM 745 C CA . LYS A 1 95 ? 1.563 1.471 17.629 1.00 92.94 95 LYS A CA 1
ATOM 746 C C . LYS A 1 95 ? 1.705 2.860 17.013 1.00 92.94 95 LYS A C 1
ATOM 748 O O . LYS A 1 95 ? 0.891 3.732 17.307 1.00 92.94 95 LYS A O 1
ATOM 753 N N . ARG A 1 96 ? 2.702 3.070 16.147 1.00 94.25 96 ARG A N 1
ATOM 754 C CA . ARG A 1 96 ? 2.942 4.362 15.489 1.00 94.25 96 ARG A CA 1
ATOM 755 C C . ARG A 1 96 ? 1.795 4.763 14.563 1.00 94.25 96 ARG A C 1
ATOM 757 O O . ARG A 1 96 ? 1.540 5.951 14.426 1.00 94.25 96 ARG A O 1
ATOM 764 N N . TYR A 1 97 ? 1.043 3.808 14.008 1.00 95.00 97 TYR A N 1
ATOM 765 C CA . TYR A 1 97 ? -0.164 4.122 13.232 1.00 95.00 97 TYR A CA 1
ATOM 766 C C . TYR A 1 97 ? -1.285 4.731 14.083 1.00 95.00 97 TYR A C 1
ATOM 768 O O . TYR A 1 97 ? -2.125 5.445 13.553 1.00 95.00 97 TYR A O 1
ATOM 776 N N . LEU A 1 98 ? -1.288 4.486 15.397 1.00 95.19 98 LEU A N 1
ATOM 777 C CA . LEU A 1 98 ? -2.328 4.933 16.332 1.00 95.19 98 LEU A CA 1
ATOM 778 C C . LEU A 1 98 ? -1.896 6.143 17.174 1.00 95.19 98 LEU A C 1
ATOM 780 O O . LEU A 1 98 ? -2.490 6.426 18.220 1.00 95.19 98 LEU A O 1
ATOM 784 N N . MET A 1 99 ? -0.824 6.825 16.760 1.00 91.56 99 MET A N 1
ATOM 785 C CA . MET A 1 99 ? -0.316 7.999 17.470 1.00 91.56 99 MET A CA 1
ATOM 786 C C . MET A 1 99 ? -1.158 9.255 17.231 1.00 91.56 99 MET A C 1
ATOM 788 O O . MET A 1 99 ? -1.116 10.167 18.049 1.00 91.56 99 MET A O 1
ATOM 792 N N . PHE A 1 100 ? -1.893 9.303 16.119 1.00 90.06 100 PHE A N 1
ATOM 793 C CA . PHE A 1 100 ? -2.766 10.419 15.775 1.00 90.06 100 PHE A CA 1
ATOM 794 C C . PHE A 1 100 ? -4.181 10.142 16.283 1.00 90.06 100 PHE A C 1
ATOM 796 O O . PHE A 1 100 ? -4.754 9.096 15.986 1.00 90.06 100 PHE A O 1
ATOM 803 N N . ASP A 1 101 ? -4.725 11.095 17.036 1.00 93.19 101 ASP A N 1
ATOM 804 C CA . ASP A 1 101 ? -6.067 11.057 17.627 1.00 93.19 101 ASP A CA 1
ATOM 805 C C . ASP A 1 101 ? -7.073 11.864 16.801 1.00 93.19 101 ASP A C 1
ATOM 807 O O . ASP A 1 101 ? -7.885 12.618 17.329 1.00 93.19 101 ASP A O 1
ATOM 811 N N . ASP A 1 102 ? -6.995 11.720 15.477 1.00 90.25 102 ASP A N 1
ATOM 812 C CA . ASP A 1 102 ? -7.869 12.424 14.543 1.00 90.25 102 ASP A CA 1
ATOM 813 C C . ASP A 1 102 ? -9.351 12.144 14.872 1.00 90.25 102 ASP A C 1
ATOM 815 O O . ASP A 1 102 ? -9.796 10.995 14.897 1.00 90.25 102 ASP A O 1
ATOM 819 N N . GLY A 1 103 ? -10.131 13.206 15.087 1.00 90.69 103 GLY A N 1
ATOM 820 C CA . GLY A 1 103 ? -11.558 13.117 15.413 1.00 90.69 103 GLY A CA 1
ATOM 821 C C . GLY A 1 103 ? -11.897 13.160 16.905 1.00 90.69 103 GLY A C 1
ATOM 822 O O . GLY A 1 103 ? -13.082 13.220 17.215 1.00 90.69 103 GLY A O 1
ATOM 823 N N . TYR A 1 104 ? -10.907 13.177 17.802 1.00 93.69 104 TYR A N 1
ATOM 824 C CA . TYR A 1 104 ? -11.100 13.544 19.209 1.00 93.69 104 TYR A CA 1
ATOM 825 C C . TYR A 1 104 ? -10.698 15.004 19.444 1.00 93.69 104 TYR A C 1
ATOM 827 O O . TYR A 1 104 ? -9.794 15.514 18.781 1.00 93.69 104 TYR A O 1
ATOM 835 N N . ASP A 1 105 ? -11.350 15.661 20.405 1.00 92.12 105 ASP A N 1
ATOM 836 C CA . ASP A 1 105 ? -11.025 17.044 20.785 1.00 92.12 105 ASP A CA 1
ATOM 837 C C . ASP A 1 105 ? -9.659 17.146 21.483 1.00 92.12 105 ASP A C 1
ATOM 839 O O . ASP A 1 105 ? -8.932 18.121 21.301 1.00 92.12 105 ASP A O 1
ATOM 843 N N . ASP A 1 106 ? -9.290 16.104 22.234 1.00 92.94 106 ASP A N 1
ATOM 844 C CA . ASP A 1 106 ? -8.056 16.011 23.009 1.00 92.94 106 ASP A CA 1
ATOM 845 C C . ASP A 1 106 ? -7.303 14.705 22.720 1.00 92.94 106 ASP A C 1
ATOM 847 O O . ASP A 1 106 ? -7.873 13.693 22.301 1.00 92.94 106 ASP A O 1
ATOM 851 N N . CYS A 1 107 ? -6.002 14.691 23.024 1.00 94.62 107 CYS A N 1
ATOM 852 C CA . CYS A 1 107 ? -5.199 13.471 22.966 1.00 94.62 107 CYS A CA 1
ATOM 853 C C . CYS A 1 107 ? -5.796 12.374 23.865 1.00 94.62 107 CYS A C 1
ATOM 855 O O . CYS A 1 107 ? -6.107 12.596 25.040 1.00 94.62 107 CYS A O 1
ATOM 857 N N . VAL A 1 108 ? -5.886 11.148 23.350 1.00 95.31 108 VAL A N 1
ATOM 858 C CA . VAL A 1 108 ? -6.456 10.014 24.083 1.00 95.31 108 VAL A CA 1
ATOM 859 C C . VAL A 1 108 ? -5.496 9.577 25.191 1.00 95.31 108 VAL A C 1
ATOM 861 O O . VAL A 1 108 ? -4.415 9.045 24.925 1.00 95.31 108 VAL A O 1
ATOM 864 N N . GLN A 1 109 ? -5.909 9.757 26.448 1.00 93.94 109 GLN A N 1
ATOM 865 C CA . GLN A 1 109 ? -5.160 9.361 27.638 1.00 93.94 109 GLN A CA 1
ATOM 866 C C . GLN A 1 109 ? -5.891 8.232 28.359 1.00 93.94 109 GLN A C 1
ATOM 868 O O . GLN A 1 109 ? -7.111 8.266 28.486 1.00 93.94 109 GLN A O 1
ATOM 873 N N . LYS A 1 110 ? -5.149 7.243 28.868 1.00 94.00 110 LYS A N 1
ATOM 874 C CA . LYS A 1 110 ? -5.726 6.048 29.505 1.00 94.00 110 LYS A CA 1
ATOM 875 C C . LYS A 1 110 ? -6.655 6.378 30.677 1.00 94.00 110 LYS A C 1
ATOM 877 O O . LYS A 1 110 ? -7.697 5.748 30.816 1.00 94.00 110 LYS A O 1
ATOM 882 N N . ASP A 1 111 ? -6.265 7.348 31.499 1.00 95.19 111 ASP A N 1
ATOM 883 C CA . ASP A 1 111 ? -6.967 7.652 32.747 1.00 95.19 111 ASP A CA 1
ATOM 884 C C . ASP A 1 111 ? -8.184 8.568 32.533 1.00 95.19 111 ASP A C 1
ATOM 886 O O . ASP A 1 111 ? -9.134 8.506 33.310 1.00 95.19 111 ASP A O 1
ATOM 890 N N . LEU A 1 112 ? -8.181 9.374 31.462 1.00 95.12 112 LEU A N 1
ATOM 891 C CA . LEU A 1 112 ? -9.248 10.332 31.139 1.00 95.12 112 LEU A CA 1
ATOM 892 C C . LEU A 1 112 ? -10.245 9.792 30.102 1.00 95.12 112 LEU A C 1
ATOM 894 O O . LEU A 1 112 ? -11.434 10.079 30.180 1.00 95.12 112 LEU A O 1
ATOM 898 N N . HIS A 1 113 ? -9.772 8.994 29.143 1.00 96.38 113 HIS A N 1
ATOM 899 C CA . HIS A 1 113 ? -10.519 8.565 27.960 1.00 96.38 113 HIS A CA 1
ATOM 900 C C . HIS A 1 113 ? -10.543 7.032 27.871 1.00 96.38 113 HIS A C 1
ATOM 902 O O . HIS A 1 113 ? -9.996 6.441 26.938 1.00 96.38 113 HIS A O 1
ATOM 908 N N . GLN A 1 114 ? -11.137 6.368 28.868 1.00 96.44 114 GLN A N 1
ATOM 909 C CA . GLN A 1 114 ? -11.067 4.905 29.018 1.00 96.44 114 GLN A CA 1
ATOM 910 C C . GLN A 1 114 ? -11.589 4.146 27.786 1.00 96.44 114 GLN A C 1
ATOM 912 O O . GLN A 1 114 ? -10.927 3.221 27.314 1.00 96.44 114 GLN A O 1
ATOM 917 N N . GLU A 1 115 ? -12.728 4.563 27.227 1.00 97.25 115 GLU A N 1
ATOM 918 C CA . GLU A 1 115 ? -13.330 3.936 26.041 1.00 97.25 115 GLU A CA 1
ATOM 919 C C . GLU A 1 115 ? -12.488 4.155 24.779 1.00 97.25 115 GLU A C 1
ATOM 921 O O . GLU A 1 115 ? -12.154 3.199 24.079 1.00 97.25 115 GLU A O 1
ATOM 926 N N . ALA A 1 116 ? -12.045 5.388 24.519 1.00 97.19 116 ALA A N 1
ATOM 927 C CA . ALA A 1 116 ? -11.171 5.681 23.382 1.00 97.19 116 ALA A CA 1
ATOM 928 C C . ALA A 1 116 ? -9.824 4.942 23.491 1.00 97.19 116 ALA A C 1
ATOM 930 O O . ALA A 1 116 ? -9.285 4.442 22.498 1.00 97.19 116 ALA A O 1
ATOM 931 N N . PHE A 1 117 ? -9.288 4.803 24.708 1.00 97.06 117 PHE A N 1
ATOM 932 C CA . PHE A 1 117 ? -8.084 4.017 24.957 1.00 97.06 117 PHE A CA 1
ATOM 933 C C . PHE A 1 117 ? -8.324 2.519 24.724 1.00 97.06 117 PHE A C 1
ATOM 935 O O . PHE A 1 117 ? -7.481 1.851 24.118 1.00 97.06 117 PHE A O 1
ATOM 942 N N . ARG A 1 118 ? -9.483 1.987 25.136 1.00 96.94 118 ARG A N 1
ATOM 943 C CA . ARG A 1 118 ? -9.900 0.612 24.825 1.00 96.94 118 ARG A CA 1
ATOM 944 C C . ARG A 1 118 ? -10.004 0.397 23.315 1.00 96.94 118 ARG A C 1
ATOM 946 O O . ARG A 1 118 ? -9.456 -0.582 22.808 1.00 96.94 118 ARG A O 1
ATOM 953 N N . LEU A 1 119 ? -10.603 1.336 22.585 1.00 97.69 119 LEU A N 1
ATOM 954 C CA . LEU A 1 119 ? -10.680 1.282 21.128 1.00 97.69 119 LEU A CA 1
ATOM 955 C C . LEU A 1 119 ? -9.284 1.248 20.488 1.00 97.69 119 LEU A C 1
ATOM 957 O O . LEU A 1 119 ? -9.038 0.422 19.611 1.00 97.69 119 LEU A O 1
ATOM 961 N N . LYS A 1 120 ? -8.328 2.064 20.960 1.00 96.88 120 LYS A N 1
ATOM 962 C CA . LYS A 1 120 ? -6.927 1.999 20.494 1.00 96.88 120 LYS A CA 1
ATOM 963 C C . LYS A 1 120 ? -6.305 0.617 20.684 1.00 96.88 120 LYS A C 1
ATOM 965 O O . LYS A 1 120 ? -5.601 0.141 19.795 1.00 96.88 120 LYS A O 1
ATOM 970 N N . GLN A 1 121 ? -6.553 -0.036 21.819 1.00 95.19 121 GLN A N 1
ATOM 971 C CA . GLN A 1 121 ? -6.052 -1.393 22.054 1.00 95.19 121 GLN A CA 1
ATOM 972 C C . GLN A 1 121 ? -6.632 -2.388 21.046 1.00 95.19 121 GLN A C 1
ATOM 974 O O . GLN A 1 121 ? -5.885 -3.186 20.483 1.00 95.19 121 GLN A O 1
ATOM 979 N N . LEU A 1 122 ? -7.937 -2.311 20.784 1.00 96.44 122 LEU A N 1
ATOM 980 C CA . LEU A 1 122 ? -8.615 -3.184 19.826 1.00 96.44 122 LEU A CA 1
ATOM 981 C C . LEU A 1 122 ? -8.110 -2.960 18.400 1.00 96.44 122 LEU A C 1
ATOM 983 O O . LEU A 1 122 ? -7.763 -3.922 17.716 1.00 96.44 122 LEU A O 1
ATOM 987 N N . LYS A 1 123 ? -7.970 -1.700 17.974 1.00 96.88 123 LYS A N 1
ATOM 988 C CA . LYS A 1 123 ? -7.356 -1.358 16.685 1.00 96.88 123 LYS A CA 1
ATOM 989 C C . LYS A 1 123 ? -5.968 -1.960 16.544 1.00 96.88 123 LYS A C 1
ATOM 991 O O . LYS A 1 123 ? -5.662 -2.561 15.524 1.00 96.88 123 LYS A O 1
ATOM 996 N N . TRP A 1 124 ? -5.134 -1.829 17.574 1.00 95.06 124 TRP A N 1
ATOM 997 C CA . TRP A 1 124 ? -3.784 -2.386 17.570 1.00 95.06 124 TRP A CA 1
ATOM 998 C C . TRP A 1 124 ? -3.787 -3.912 17.434 1.00 95.06 124 TRP A C 1
ATOM 1000 O O . TRP A 1 124 ? -2.975 -4.452 16.688 1.00 95.06 124 TRP A O 1
ATOM 1010 N N . MET A 1 125 ? -4.722 -4.603 18.093 1.00 93.00 125 MET A N 1
ATOM 1011 C CA . MET A 1 125 ? -4.891 -6.052 17.946 1.00 93.00 125 MET A CA 1
ATOM 1012 C C . MET A 1 125 ? -5.292 -6.448 16.521 1.00 93.00 125 MET A C 1
ATOM 1014 O O . MET A 1 125 ? -4.734 -7.401 15.986 1.00 93.00 125 MET A O 1
ATOM 1018 N N . HIS A 1 126 ? -6.212 -5.717 15.888 1.00 94.12 126 HIS A N 1
ATOM 1019 C CA . HIS A 1 126 ? -6.609 -5.963 14.495 1.00 94.12 126 HIS A CA 1
ATOM 1020 C C . HIS A 1 126 ? -5.495 -5.625 13.497 1.00 94.12 126 HIS A C 1
ATOM 1022 O O . HIS A 1 126 ? -5.228 -6.419 12.600 1.00 94.12 126 HIS A O 1
ATOM 1028 N N . LEU A 1 127 ? -4.774 -4.517 13.701 1.00 94.62 127 LEU A N 1
ATOM 1029 C CA . LEU A 1 127 ? -3.593 -4.152 12.910 1.00 94.62 127 LEU A CA 1
ATOM 1030 C C . LEU A 1 127 ? -2.522 -5.244 12.959 1.00 94.62 127 LEU A C 1
ATOM 1032 O O . LEU A 1 127 ? -1.918 -5.565 11.942 1.00 94.62 127 LEU A O 1
ATOM 1036 N N . ALA A 1 128 ? -2.322 -5.847 14.131 1.00 91.56 128 ALA A N 1
ATOM 1037 C CA . ALA A 1 128 ? -1.438 -6.992 14.304 1.00 91.56 128 ALA A CA 1
ATOM 1038 C C . ALA A 1 128 ? -1.822 -8.171 13.393 1.00 91.56 128 ALA A C 1
ATOM 1040 O O . ALA A 1 128 ? -0.938 -8.781 12.793 1.00 91.56 128 ALA A O 1
ATOM 1041 N N . LYS A 1 129 ? -3.116 -8.465 13.224 1.00 89.69 129 LYS A N 1
ATOM 1042 C CA . LYS A 1 129 ? -3.561 -9.568 12.355 1.00 89.69 129 LYS A CA 1
ATOM 1043 C C . LYS A 1 129 ? -3.210 -9.349 10.890 1.00 89.69 129 LYS A C 1
ATOM 1045 O O . LYS A 1 129 ? -2.838 -10.293 10.202 1.00 89.69 129 LYS A O 1
ATOM 1050 N N . ILE A 1 130 ? -3.336 -8.108 10.432 1.00 92.75 130 ILE A N 1
ATOM 1051 C CA . ILE A 1 130 ? -3.126 -7.746 9.029 1.00 92.75 130 ILE A CA 1
ATOM 1052 C C . ILE A 1 130 ? -1.697 -7.274 8.747 1.00 92.75 130 ILE A C 1
ATOM 1054 O O . ILE A 1 130 ? -1.380 -6.984 7.604 1.00 92.75 130 ILE A O 1
ATOM 1058 N N . ALA A 1 131 ? -0.808 -7.205 9.745 1.00 92.50 131 ALA A N 1
ATOM 1059 C CA . ALA A 1 131 ? 0.559 -6.676 9.608 1.00 92.50 131 ALA A CA 1
ATOM 1060 C C . ALA A 1 131 ? 1.411 -7.395 8.542 1.00 92.50 131 ALA A C 1
ATOM 1062 O O . ALA A 1 131 ? 2.373 -6.842 8.019 1.00 92.50 131 ALA A O 1
ATOM 1063 N N . ASN A 1 132 ? 1.063 -8.644 8.230 1.00 90.94 132 ASN A N 1
ATOM 1064 C CA . ASN A 1 132 ? 1.735 -9.456 7.217 1.00 90.94 132 ASN A CA 1
ATOM 1065 C C . ASN A 1 132 ? 0.801 -9.815 6.048 1.00 90.94 132 ASN A C 1
ATOM 1067 O O . ASN A 1 132 ? 1.085 -10.753 5.312 1.00 90.94 132 ASN A O 1
ATOM 1071 N N . ASP A 1 133 ? -0.323 -9.105 5.887 1.00 91.88 133 ASP A N 1
ATOM 1072 C CA . ASP A 1 133 ? -1.170 -9.198 4.696 1.00 91.88 133 ASP A CA 1
ATOM 1073 C C . ASP A 1 133 ? -0.766 -8.101 3.697 1.00 91.88 133 ASP A C 1
ATOM 1075 O O . ASP A 1 133 ? -1.084 -6.928 3.915 1.00 91.88 133 ASP A O 1
ATOM 1079 N N . PRO A 1 134 ? -0.098 -8.436 2.576 1.00 91.06 134 PRO A N 1
ATOM 1080 C CA . PRO A 1 134 ? 0.316 -7.445 1.592 1.00 91.06 134 PRO A CA 1
ATOM 1081 C C . PRO A 1 134 ? -0.849 -6.616 1.051 1.00 91.06 134 PRO A C 1
ATOM 1083 O O . PRO A 1 134 ? -0.654 -5.448 0.738 1.00 91.06 134 PRO A O 1
ATOM 1086 N N . LYS A 1 135 ? -2.073 -7.154 0.975 1.00 92.06 135 LYS A N 1
ATOM 1087 C CA . LYS A 1 135 ? -3.223 -6.397 0.451 1.00 92.06 135 LYS A CA 1
ATOM 1088 C C . LYS A 1 135 ? -3.590 -5.204 1.329 1.00 92.06 135 LYS A C 1
ATOM 1090 O O . LYS A 1 135 ? -4.079 -4.202 0.818 1.00 92.06 135 LYS A O 1
ATOM 1095 N N . SER A 1 136 ? -3.328 -5.298 2.628 1.00 94.06 136 SER A N 1
ATOM 1096 C CA . SER A 1 136 ? -3.592 -4.236 3.599 1.00 94.06 136 SER A CA 1
ATOM 1097 C C . SER A 1 136 ? -2.541 -3.128 3.602 1.00 94.06 136 SER A C 1
ATOM 1099 O O . SER A 1 136 ? -2.791 -2.084 4.208 1.00 94.06 136 SER A O 1
ATOM 1101 N N . TRP A 1 137 ? -1.396 -3.332 2.935 1.00 94.44 137 TRP A N 1
ATOM 1102 C CA . TRP A 1 137 ? -0.239 -2.435 3.026 1.00 94.44 137 TRP A CA 1
ATOM 1103 C C . TRP A 1 137 ? 0.495 -2.157 1.715 1.00 94.44 137 TRP A C 1
ATOM 1105 O O . TRP A 1 137 ? 1.406 -1.336 1.713 1.00 94.44 137 TRP A O 1
ATOM 1115 N N . VAL A 1 138 ? 0.166 -2.831 0.618 1.00 92.44 138 VAL A N 1
ATOM 1116 C CA . VAL A 1 138 ? 0.850 -2.683 -0.669 1.00 92.44 138 VAL A CA 1
ATOM 1117 C C . VAL A 1 138 ? -0.148 -2.230 -1.718 1.00 92.44 138 VAL A C 1
ATOM 1119 O O . VAL A 1 138 ? -1.057 -2.965 -2.106 1.00 92.44 138 VAL A O 1
ATOM 1122 N N . ALA A 1 139 ? 0.070 -1.028 -2.231 1.00 91.62 139 ALA A N 1
ATOM 1123 C CA . ALA A 1 139 ? -0.643 -0.537 -3.391 1.00 91.62 139 ALA A CA 1
ATOM 1124 C C . ALA A 1 139 ? -0.080 -1.190 -4.649 1.00 91.62 139 ALA A C 1
ATOM 1126 O O . ALA A 1 139 ? 1.135 -1.249 -4.841 1.00 91.62 139 ALA A O 1
ATOM 1127 N N . THR A 1 140 ? -0.964 -1.697 -5.510 1.00 90.31 140 THR A N 1
ATOM 1128 C CA . THR A 1 140 ? -0.573 -2.341 -6.769 1.00 90.31 140 THR A CA 1
ATOM 1129 C C . THR A 1 140 ? -1.193 -1.617 -7.953 1.00 90.31 140 THR A C 1
ATOM 1131 O O . THR A 1 140 ? -2.411 -1.517 -8.094 1.00 90.31 140 THR A O 1
ATOM 1134 N N . LEU A 1 141 ? -0.326 -1.168 -8.847 1.00 89.19 141 LEU A N 1
ATOM 1135 C CA . LEU A 1 141 ? -0.652 -0.520 -10.099 1.00 89.19 141 LEU A CA 1
ATOM 1136 C C . LEU A 1 141 ? -0.633 -1.540 -11.237 1.00 89.19 141 LEU A C 1
ATOM 1138 O O . LEU A 1 141 ? 0.282 -2.361 -11.357 1.00 89.19 141 LEU A O 1
ATOM 1142 N N . GLN A 1 142 ? -1.660 -1.481 -12.081 1.00 88.19 142 GLN A N 1
ATOM 1143 C CA . GLN A 1 142 ? -1.727 -2.274 -13.307 1.00 88.19 142 GLN A CA 1
ATOM 1144 C C . GLN A 1 142 ? -0.572 -1.919 -14.257 1.00 88.19 142 GLN A C 1
ATOM 1146 O O . GLN A 1 142 ? -0.075 -0.794 -14.208 1.00 88.19 142 GLN A O 1
ATOM 1151 N N . PRO A 1 143 ? -0.169 -2.824 -15.165 1.00 88.50 143 PRO A N 1
ATOM 1152 C CA . PRO A 1 143 ? 0.916 -2.541 -16.0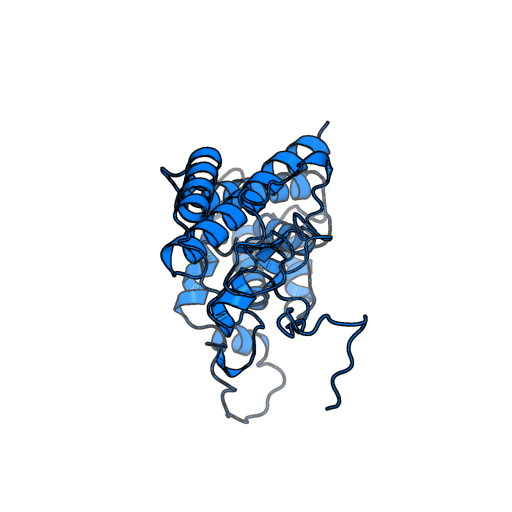92 1.00 88.50 143 PRO A CA 1
ATOM 1153 C C . PRO A 1 143 ? 0.714 -1.254 -16.892 1.00 88.50 143 PRO A C 1
ATOM 1155 O O . PRO A 1 143 ? -0.333 -1.035 -17.509 1.00 88.50 143 PRO A O 1
ATOM 1158 N N . ARG A 1 144 ? 1.758 -0.423 -16.919 1.00 86.88 144 ARG A N 1
ATOM 1159 C CA . ARG A 1 144 ? 1.796 0.875 -17.615 1.00 86.88 144 ARG A CA 1
ATOM 1160 C C . ARG A 1 144 ? 1.791 0.700 -19.138 1.00 86.88 144 ARG A C 1
ATOM 1162 O O . ARG A 1 144 ? 1.270 1.542 -19.865 1.00 86.88 144 ARG A O 1
ATOM 1169 N N . ALA A 1 145 ? 2.299 -0.437 -19.612 1.00 86.44 145 ALA A N 1
ATOM 1170 C CA . ALA A 1 145 ? 2.347 -0.831 -21.012 1.00 86.44 145 ALA A CA 1
ATOM 1171 C C . ALA A 1 145 ? 1.926 -2.304 -21.185 1.00 86.44 145 ALA A C 1
ATOM 1173 O O . ALA A 1 145 ? 2.719 -3.161 -21.561 1.00 86.44 145 ALA A O 1
ATOM 1174 N N . THR A 1 146 ? 0.640 -2.606 -20.967 1.00 80.31 146 THR A N 1
ATOM 1175 C CA . THR A 1 146 ? 0.062 -3.974 -21.069 1.00 80.31 146 THR A CA 1
ATOM 1176 C C . THR A 1 146 ? 0.307 -4.703 -22.395 1.00 80.31 146 THR A C 1
ATOM 1178 O O . THR A 1 146 ? 0.164 -5.921 -22.465 1.00 80.31 146 THR A O 1
ATOM 1181 N N . ARG A 1 147 ? 0.626 -3.970 -23.467 1.00 81.00 147 ARG A N 1
ATOM 1182 C CA . ARG A 1 147 ? 0.909 -4.521 -24.801 1.00 81.00 147 ARG A CA 1
ATOM 1183 C C . ARG A 1 147 ? 2.397 -4.593 -25.124 1.00 81.00 147 ARG A C 1
ATOM 1185 O O . ARG A 1 147 ? 2.725 -4.987 -26.243 1.00 81.00 147 ARG A O 1
ATOM 1192 N N . SER A 1 148 ? 3.263 -4.185 -24.198 1.00 81.19 148 SER A N 1
ATOM 1193 C CA . SER A 1 148 ? 4.699 -4.308 -24.395 1.00 81.19 148 SER A CA 1
ATOM 1194 C C . SER A 1 148 ? 5.081 -5.780 -24.523 1.00 81.19 148 SER A C 1
ATOM 1196 O O . SER A 1 148 ? 4.436 -6.669 -23.958 1.00 81.19 148 SER A O 1
ATOM 1198 N N . ARG A 1 149 ? 6.077 -6.036 -25.364 1.00 73.56 149 ARG A N 1
ATOM 1199 C CA . ARG A 1 149 ? 6.579 -7.370 -25.678 1.00 73.56 149 ARG A CA 1
ATOM 1200 C C . ARG A 1 149 ? 8.101 -7.321 -25.619 1.00 73.56 149 ARG A C 1
ATOM 1202 O O . ARG A 1 149 ? 8.663 -6.302 -26.027 1.00 73.56 149 ARG A O 1
ATOM 1209 N N . PRO A 1 150 ? 8.757 -8.403 -25.171 1.00 67.31 150 PRO A N 1
ATOM 1210 C CA . PRO A 1 150 ? 10.205 -8.493 -25.259 1.00 67.31 150 PRO A CA 1
ATOM 1211 C C . PRO A 1 150 ? 10.654 -8.293 -26.711 1.00 67.31 150 PRO A C 1
ATOM 1213 O O . PRO A 1 150 ? 9.944 -8.664 -27.654 1.00 67.31 150 PRO A O 1
ATOM 1216 N N . ARG A 1 151 ? 11.824 -7.671 -26.885 1.00 68.00 151 ARG A N 1
ATOM 1217 C CA . ARG A 1 151 ? 12.496 -7.607 -28.186 1.00 68.00 151 ARG A CA 1
ATOM 1218 C C . ARG A 1 151 ? 13.024 -8.988 -28.572 1.00 68.00 151 ARG A C 1
ATOM 1220 O O . ARG A 1 151 ? 12.886 -9.957 -27.836 1.00 68.00 151 ARG A O 1
ATOM 1227 N N . GLU A 1 152 ? 13.626 -9.058 -29.752 1.00 70.75 152 GLU A N 1
ATOM 1228 C CA . GLU A 1 152 ? 14.183 -10.287 -30.323 1.00 70.75 152 GLU A CA 1
ATOM 1229 C C . GLU A 1 152 ? 15.263 -10.945 -29.435 1.00 70.75 152 GLU A C 1
ATOM 1231 O O . GLU A 1 152 ? 15.505 -12.137 -29.593 1.00 70.75 152 GLU A O 1
ATOM 1236 N N . SER A 1 153 ? 15.874 -10.208 -28.495 1.00 69.75 153 SER A N 1
ATOM 1237 C CA . SER A 1 153 ? 16.899 -10.688 -27.552 1.00 69.75 153 SER A CA 1
ATOM 1238 C C . SER A 1 153 ? 16.800 -9.979 -26.190 1.00 69.75 153 SER A C 1
ATOM 1240 O O . SER A 1 153 ? 16.369 -8.822 -26.131 1.00 69.75 153 SER A O 1
ATOM 1242 N N . SER A 1 154 ? 17.211 -10.658 -25.109 1.00 71.25 154 SER A N 1
ATOM 1243 C CA . SER A 1 154 ? 17.361 -10.120 -23.749 1.00 71.25 154 SER A CA 1
ATOM 1244 C C . SER A 1 154 ? 18.419 -9.027 -23.645 1.00 71.25 154 SER A C 1
ATOM 1246 O O . SER A 1 154 ? 18.344 -8.183 -22.755 1.00 71.25 154 SER A O 1
ATOM 1248 N N . ASP A 1 155 ? 19.379 -9.024 -24.570 1.00 71.06 155 ASP A N 1
ATOM 1249 C CA . ASP A 1 155 ? 20.498 -8.081 -24.603 1.00 71.06 155 ASP A CA 1
ATOM 1250 C C . ASP A 1 155 ? 20.125 -6.759 -25.284 1.00 71.06 155 ASP A C 1
ATOM 1252 O O . ASP A 1 155 ? 20.976 -5.906 -25.531 1.00 71.06 155 ASP A O 1
ATOM 1256 N N . LEU A 1 156 ? 18.850 -6.575 -25.629 1.00 73.19 156 LEU A N 1
ATOM 1257 C CA . LEU A 1 156 ? 18.350 -5.358 -26.245 1.00 73.19 156 LEU A CA 1
ATOM 1258 C C . LEU A 1 156 ? 17.343 -4.683 -25.329 1.00 73.19 156 LEU A C 1
ATOM 1260 O O . LEU A 1 156 ? 16.323 -5.258 -24.947 1.00 73.19 156 LEU A O 1
ATOM 1264 N N . LEU A 1 157 ? 17.582 -3.400 -25.072 1.00 76.06 157 LEU A N 1
ATOM 1265 C CA . LEU A 1 157 ? 16.621 -2.562 -24.380 1.00 76.06 157 LEU A CA 1
ATOM 1266 C C . LEU A 1 157 ? 15.280 -2.565 -25.127 1.00 76.06 157 LEU A C 1
ATOM 1268 O O . LEU A 1 157 ? 15.208 -2.203 -26.303 1.00 76.06 157 LEU A O 1
ATOM 1272 N N . ILE A 1 158 ? 14.209 -2.942 -24.427 1.00 74.75 158 ILE A N 1
ATOM 1273 C CA . ILE A 1 158 ? 12.869 -3.056 -25.015 1.00 74.75 158 ILE A CA 1
ATOM 1274 C C . ILE A 1 158 ? 12.348 -1.676 -25.453 1.00 74.75 158 ILE A C 1
ATOM 1276 O O . ILE A 1 158 ? 11.913 -1.512 -26.599 1.00 74.75 158 ILE A O 1
ATOM 1280 N N . SER A 1 159 ? 12.458 -0.680 -24.567 1.00 78.50 159 SER A N 1
ATOM 1281 C CA . SER A 1 159 ? 12.047 0.712 -24.786 1.00 78.50 159 SER A CA 1
ATOM 1282 C C . SER A 1 159 ? 13.103 1.686 -24.267 1.00 78.50 159 SER A C 1
ATOM 1284 O O . SER A 1 159 ? 13.536 1.576 -23.124 1.00 78.50 159 SER A O 1
ATOM 1286 N N . GLU A 1 160 ? 13.470 2.674 -25.087 1.00 81.56 160 GLU A N 1
ATOM 1287 C CA . GLU A 1 160 ? 14.359 3.772 -24.683 1.00 81.56 160 GLU A CA 1
ATOM 1288 C C . GLU A 1 160 ? 13.688 4.710 -23.67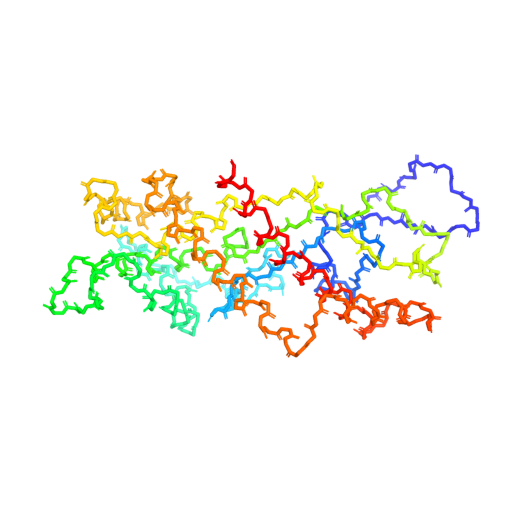5 1.00 81.56 160 GLU A C 1
ATOM 1290 O O . GLU A 1 160 ? 14.324 5.168 -22.727 1.00 81.56 160 GLU A O 1
ATOM 1295 N N . ALA A 1 161 ? 12.390 4.969 -23.846 1.00 87.31 161 ALA A N 1
ATOM 1296 C CA . ALA A 1 161 ? 11.626 5.805 -22.932 1.00 87.31 161 ALA A CA 1
ATOM 1297 C C . ALA A 1 161 ? 11.132 4.979 -21.729 1.00 87.31 161 ALA A C 1
ATOM 1299 O O . ALA A 1 161 ? 10.551 3.905 -21.942 1.00 87.31 161 ALA A O 1
ATOM 1300 N N . PRO A 1 162 ? 11.305 5.472 -20.487 1.00 88.25 162 PRO A N 1
ATOM 1301 C CA . PRO A 1 162 ? 10.701 4.854 -19.317 1.00 88.25 162 PRO A CA 1
ATOM 1302 C C . PRO A 1 162 ? 9.167 4.846 -19.421 1.00 88.25 162 PRO A C 1
ATOM 1304 O O . PRO A 1 162 ? 8.577 5.776 -19.984 1.00 88.25 162 PRO A O 1
ATOM 1307 N N . PRO A 1 163 ? 8.493 3.835 -18.854 1.00 86.00 163 PRO A N 1
ATOM 1308 C CA . PRO A 1 163 ? 7.038 3.779 -18.842 1.00 86.00 163 PRO A CA 1
ATOM 1309 C C . PRO A 1 163 ? 6.436 4.950 -18.048 1.00 86.00 163 PRO A C 1
ATOM 1311 O O . PRO A 1 163 ? 6.801 5.223 -16.901 1.00 86.00 163 PRO A O 1
ATOM 1314 N N . GLN A 1 164 ? 5.470 5.630 -18.664 1.00 84.94 164 GLN A N 1
ATOM 1315 C CA . GLN A 1 164 ? 4.723 6.730 -18.054 1.00 84.94 164 GLN A CA 1
ATOM 1316 C C . GLN A 1 164 ? 3.348 6.258 -17.583 1.00 84.94 164 GLN A C 1
ATOM 1318 O O . GLN A 1 164 ? 2.714 5.412 -18.216 1.00 84.94 164 GLN A O 1
ATOM 1323 N N . ILE A 1 165 ? 2.870 6.838 -16.483 1.00 82.69 165 ILE A N 1
ATOM 1324 C CA . ILE A 1 165 ? 1.475 6.707 -16.065 1.00 82.69 165 ILE A CA 1
ATOM 1325 C C . ILE A 1 165 ? 0.637 7.725 -16.830 1.00 82.69 165 ILE A C 1
ATOM 1327 O O . ILE A 1 165 ? 0.987 8.899 -16.906 1.00 82.69 165 ILE A O 1
ATOM 1331 N N . ASP A 1 166 ? -0.504 7.273 -17.342 1.00 81.44 166 ASP A N 1
ATOM 1332 C CA . ASP A 1 166 ? -1.609 8.148 -17.723 1.00 81.44 166 ASP A CA 1
ATOM 1333 C C . ASP A 1 166 ? -2.588 8.212 -16.538 1.00 81.44 166 ASP A C 1
ATOM 1335 O O . ASP A 1 166 ? -3.316 7.234 -16.321 1.00 81.44 166 ASP A O 1
ATOM 1339 N N . PRO A 1 167 ? -2.634 9.320 -15.769 1.00 74.75 167 PRO A N 1
ATOM 1340 C CA . PRO A 1 167 ? -3.487 9.425 -14.584 1.00 74.75 167 PRO A CA 1
ATOM 1341 C C . PRO A 1 167 ? -4.965 9.170 -14.895 1.00 74.75 167 PRO A C 1
ATOM 1343 O O . PRO A 1 167 ? -5.699 8.645 -14.065 1.00 74.75 167 PRO A O 1
ATOM 1346 N N . ARG A 1 168 ? -5.408 9.456 -16.127 1.00 76.38 168 ARG A N 1
ATOM 1347 C CA . ARG A 1 168 ? -6.800 9.249 -16.562 1.00 76.38 168 ARG A CA 1
ATOM 1348 C C . ARG A 1 168 ? -7.140 7.780 -16.798 1.00 76.38 168 ARG A C 1
ATOM 1350 O O . ARG A 1 168 ? -8.313 7.418 -16.836 1.00 76.38 168 ARG A O 1
ATOM 1357 N N . LYS A 1 169 ? -6.130 6.938 -17.019 1.00 78.81 169 LYS A N 1
ATOM 1358 C CA . LYS A 1 169 ? -6.279 5.485 -17.199 1.00 78.81 169 LYS A CA 1
ATOM 1359 C C . LYS A 1 169 ? -5.904 4.711 -15.945 1.00 78.81 169 LYS A C 1
ATOM 1361 O O . LYS A 1 169 ? -5.953 3.479 -15.960 1.00 78.81 169 LYS A O 1
ATOM 1366 N N . LEU A 1 170 ? -5.521 5.419 -14.888 1.00 78.12 170 LEU A N 1
ATOM 1367 C CA . LEU A 1 170 ? -5.078 4.806 -13.663 1.00 78.12 170 LEU A CA 1
ATOM 1368 C C . LEU A 1 170 ? -6.232 4.049 -13.010 1.00 78.12 170 LEU A C 1
ATOM 1370 O O . LEU A 1 170 ? -7.305 4.591 -12.760 1.00 78.12 170 LEU A O 1
ATOM 1374 N N . ARG A 1 171 ? -5.999 2.764 -12.752 1.00 77.62 171 ARG A N 1
ATOM 1375 C CA . ARG A 1 171 ? -6.889 1.918 -11.965 1.00 77.62 171 ARG A CA 1
ATOM 1376 C C . ARG A 1 171 ? -6.062 1.317 -10.847 1.00 77.62 171 ARG A C 1
ATOM 1378 O O . ARG A 1 171 ? -5.254 0.424 -11.103 1.00 77.62 171 ARG A O 1
ATOM 1385 N N . VAL A 1 172 ? -6.259 1.835 -9.643 1.00 79.94 172 VAL A N 1
ATOM 1386 C CA . VAL A 1 172 ? -5.678 1.283 -8.421 1.00 79.94 172 VAL A CA 1
ATOM 1387 C C . VAL A 1 172 ? -6.824 0.727 -7.592 1.00 79.94 172 VAL A C 1
ATOM 1389 O O . VAL A 1 172 ? -7.804 1.426 -7.340 1.00 79.94 172 VAL A O 1
ATOM 1392 N N . ASP A 1 173 ? -6.727 -0.546 -7.223 1.00 85.25 173 ASP A N 1
ATOM 1393 C CA . ASP A 1 173 ? -7.632 -1.124 -6.237 1.00 85.25 173 ASP A CA 1
ATOM 1394 C C . ASP A 1 173 ? -7.105 -0.768 -4.847 1.00 85.25 173 ASP A C 1
ATOM 1396 O O . ASP A 1 173 ? -6.084 -1.293 -4.404 1.00 85.25 173 ASP A O 1
ATOM 1400 N N . LEU A 1 174 ? -7.787 0.172 -4.199 1.00 89.00 174 LEU A N 1
ATOM 1401 C CA . LEU A 1 174 ? -7.435 0.688 -2.878 1.00 89.00 174 LEU A CA 1
ATOM 1402 C C . LEU A 1 174 ? -8.331 0.117 -1.779 1.00 89.00 174 LEU A C 1
ATOM 1404 O O . LEU A 1 174 ? -8.250 0.573 -0.644 1.00 89.00 174 LEU A O 1
ATOM 1408 N N . THR A 1 175 ? -9.191 -0.858 -2.088 1.00 92.62 175 THR A N 1
ATOM 1409 C CA . THR A 1 175 ? -10.243 -1.323 -1.171 1.00 92.62 175 THR A CA 1
ATOM 1410 C C . THR A 1 175 ? -9.670 -1.735 0.184 1.00 92.62 175 THR A C 1
ATOM 1412 O O . THR A 1 175 ? -10.052 -1.184 1.213 1.00 92.62 175 THR A O 1
ATOM 1415 N N . HIS A 1 176 ? -8.669 -2.616 0.180 1.00 94.19 176 HIS A N 1
ATOM 1416 C CA . HIS A 1 176 ? -8.044 -3.107 1.407 1.00 94.19 176 HIS A CA 1
ATOM 1417 C C . HIS A 1 176 ? -7.200 -2.048 2.130 1.00 94.19 176 HIS A C 1
ATOM 1419 O O . HIS A 1 176 ? -7.174 -2.026 3.358 1.00 94.19 176 HIS A O 1
ATOM 1425 N N . LEU A 1 177 ? -6.551 -1.135 1.398 1.00 94.69 177 LEU A N 1
ATOM 1426 C CA . LEU A 1 177 ? -5.813 -0.020 2.005 1.00 94.69 177 LEU A CA 1
ATOM 1427 C C . LEU A 1 177 ? -6.768 0.951 2.706 1.00 94.69 177 LEU A C 1
ATOM 1429 O O . LEU A 1 177 ? -6.478 1.443 3.797 1.00 94.69 177 LEU A O 1
ATOM 1433 N N . MET A 1 178 ? -7.932 1.188 2.101 1.00 95.88 178 MET A N 1
ATOM 1434 C CA . MET A 1 178 ? -9.005 1.975 2.693 1.00 95.88 178 MET A CA 1
ATOM 1435 C C . MET A 1 178 ? -9.588 1.294 3.928 1.00 95.88 178 MET A C 1
ATOM 1437 O O . MET A 1 178 ? -9.786 1.974 4.929 1.00 95.88 178 MET A O 1
ATOM 1441 N N . ASP A 1 179 ? -9.790 -0.024 3.916 1.00 96.62 179 ASP A N 1
ATOM 1442 C CA . ASP A 1 179 ? -10.225 -0.777 5.102 1.00 96.62 179 ASP A CA 1
ATOM 1443 C C . ASP A 1 179 ? -9.211 -0.664 6.253 1.00 96.62 179 ASP A C 1
ATOM 1445 O O . ASP A 1 179 ? -9.592 -0.425 7.403 1.00 96.62 179 ASP A O 1
ATOM 1449 N N . THR A 1 180 ? -7.909 -0.746 5.950 1.00 96.56 180 THR A N 1
ATOM 1450 C CA . THR A 1 180 ? -6.836 -0.498 6.926 1.00 96.56 180 THR A CA 1
ATOM 1451 C C . THR A 1 180 ? -6.906 0.930 7.473 1.00 96.56 180 THR A C 1
ATOM 1453 O O . THR A 1 180 ? -6.822 1.139 8.684 1.00 96.56 180 THR A O 1
ATOM 1456 N N . CYS A 1 181 ? -7.096 1.932 6.610 1.00 97.00 181 CYS A N 1
ATOM 1457 C CA . CYS A 1 181 ? -7.210 3.326 7.038 1.00 97.00 181 CYS A CA 1
ATOM 1458 C C . CYS A 1 181 ? -8.465 3.572 7.887 1.00 97.00 181 CYS A C 1
ATOM 1460 O O . CYS A 1 181 ? -8.374 4.284 8.886 1.00 97.00 181 CYS A O 1
ATOM 1462 N N . ARG A 1 182 ? -9.598 2.934 7.565 1.00 97.56 182 ARG A N 1
ATOM 1463 C CA . ARG A 1 182 ? -10.817 2.960 8.390 1.00 97.56 182 ARG A CA 1
ATOM 1464 C C . ARG A 1 182 ? -10.553 2.396 9.775 1.00 97.56 182 ARG A C 1
ATOM 1466 O O . ARG A 1 182 ? -10.893 3.038 10.763 1.00 97.56 182 ARG A O 1
ATOM 1473 N N . LEU A 1 183 ? -9.876 1.251 9.865 1.00 97.56 183 LEU A N 1
ATOM 1474 C CA . LEU A 1 183 ? -9.468 0.679 11.148 1.00 97.56 183 LEU A CA 1
ATOM 1475 C C . LEU A 1 183 ? -8.599 1.653 11.956 1.00 97.56 183 LEU A C 1
ATOM 1477 O O . LEU A 1 183 ? -8.844 1.857 13.145 1.00 97.56 183 LEU A O 1
ATOM 1481 N N . ILE A 1 184 ? -7.608 2.285 11.321 1.00 97.25 184 ILE A N 1
ATOM 1482 C CA . ILE A 1 184 ? -6.722 3.257 11.978 1.00 97.25 184 ILE A CA 1
ATOM 1483 C C . ILE A 1 184 ? -7.513 4.472 12.486 1.00 97.25 184 ILE A C 1
ATOM 1485 O O . ILE A 1 184 ? -7.264 4.937 13.598 1.00 97.25 184 ILE A O 1
ATOM 1489 N N . GLN A 1 185 ? -8.487 4.954 11.715 1.00 97.50 185 GLN A N 1
ATOM 1490 C CA . GLN A 1 185 ? -9.184 6.231 11.920 1.00 97.50 185 GLN A CA 1
ATOM 1491 C C . GLN A 1 185 ? -10.534 6.131 12.645 1.00 97.50 185 GLN A C 1
ATOM 1493 O O . GLN A 1 185 ? -11.209 7.143 12.846 1.00 97.50 185 GLN A O 1
ATOM 1498 N N . LEU A 1 186 ? -10.927 4.923 13.052 1.00 97.31 186 LEU A N 1
ATOM 1499 C CA . LEU A 1 186 ? -12.188 4.666 13.746 1.00 97.31 186 LEU A CA 1
ATOM 1500 C C . LEU A 1 186 ? -12.263 5.399 15.099 1.00 97.31 186 LEU A C 1
ATOM 1502 O O . LEU A 1 186 ? -11.341 5.297 15.901 1.00 97.31 186 LEU A O 1
ATOM 1506 N N . ILE A 1 187 ? -13.335 6.106 15.417 1.00 97.69 187 ILE A N 1
ATOM 1507 C CA . ILE A 1 187 ? -13.527 6.699 16.755 1.00 97.69 187 ILE A CA 1
ATOM 1508 C C . ILE A 1 187 ? -14.659 5.993 17.499 1.00 97.69 187 ILE A C 1
ATOM 1510 O O . ILE A 1 187 ? -15.372 5.184 16.909 1.00 97.69 187 ILE A O 1
ATOM 1514 N N . THR A 1 188 ? -14.804 6.260 18.797 1.00 97.50 188 THR A N 1
ATOM 1515 C CA . THR A 1 188 ? -15.860 5.658 19.632 1.00 97.50 188 THR A CA 1
ATOM 1516 C C . THR A 1 188 ? -17.248 5.873 19.041 1.00 97.50 188 THR A C 1
ATOM 1518 O O . THR A 1 188 ? -18.040 4.941 19.015 1.00 97.50 188 THR A O 1
ATOM 1521 N N . ASP A 1 189 ? -17.495 7.062 18.494 1.00 96.81 189 ASP A N 1
ATOM 1522 C CA . ASP A 1 189 ? -18.807 7.502 18.013 1.00 96.81 189 ASP A CA 1
ATOM 1523 C C . ASP A 1 189 ? -19.184 6.916 16.641 1.00 96.81 189 ASP A C 1
ATOM 1525 O O . ASP A 1 189 ? -20.339 7.007 16.212 1.00 96.81 189 ASP A O 1
ATOM 1529 N N . ASP A 1 190 ? -18.231 6.304 15.930 1.00 97.56 190 ASP A N 1
ATOM 1530 C CA . ASP A 1 190 ? -18.524 5.642 14.663 1.00 97.56 190 ASP A CA 1
ATOM 1531 C C . ASP A 1 190 ? -19.441 4.427 14.877 1.00 97.56 190 ASP A C 1
ATOM 1533 O O . ASP A 1 190 ? -19.455 3.792 15.932 1.00 97.56 190 ASP A O 1
ATOM 1537 N N . TYR A 1 191 ? -20.227 4.101 13.846 1.00 96.50 191 TYR A N 1
ATOM 1538 C CA . TYR A 1 191 ? -21.269 3.068 13.910 1.00 96.50 191 TYR A CA 1
ATOM 1539 C C . TYR A 1 191 ? -22.256 3.278 15.067 1.00 96.50 191 TYR A C 1
ATOM 1541 O O . TYR A 1 191 ? -22.619 2.332 15.765 1.00 96.50 191 TYR A O 1
ATOM 1549 N N . GLU A 1 192 ? -22.683 4.528 15.272 1.00 95.94 192 GLU A N 1
ATOM 1550 C CA . GLU A 1 192 ? -23.651 4.901 16.314 1.00 95.94 192 GLU A CA 1
ATOM 1551 C C . GLU A 1 192 ? -23.155 4.548 17.728 1.00 95.94 192 GLU A C 1
ATOM 1553 O O . GLU A 1 192 ? -23.928 4.107 18.576 1.00 95.94 192 GLU A O 1
ATOM 155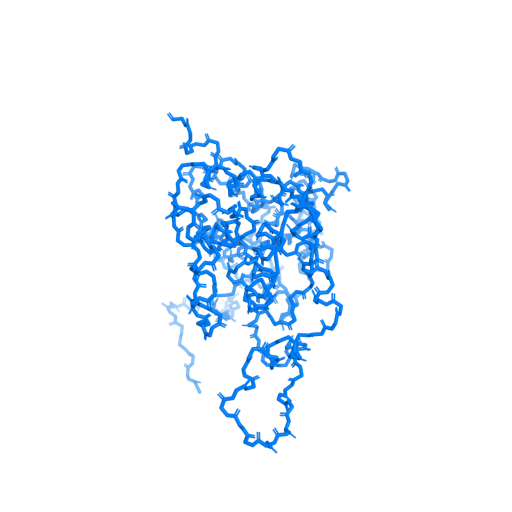8 N N . GLY A 1 193 ? -21.849 4.699 17.977 1.00 96.00 193 GLY A N 1
ATOM 1559 C CA . GLY A 1 193 ? -21.231 4.352 19.260 1.00 96.00 193 GLY A CA 1
ATOM 1560 C C . GLY A 1 193 ? -20.815 2.882 19.398 1.00 96.00 193 GLY A C 1
ATOM 1561 O O . GLY A 1 193 ? -20.267 2.492 20.427 1.00 96.00 193 GLY A O 1
ATOM 1562 N N . ASN A 1 194 ? -21.054 2.040 18.385 1.00 97.19 194 ASN A N 1
ATOM 1563 C CA . ASN A 1 194 ? -20.807 0.593 18.467 1.00 97.19 194 ASN A CA 1
ATOM 1564 C C . ASN A 1 194 ? -19.417 0.166 17.973 1.00 97.19 194 ASN A C 1
ATOM 1566 O O . ASN A 1 194 ? -19.143 -1.031 17.871 1.00 97.19 194 ASN A O 1
ATOM 1570 N N . ALA A 1 195 ? -18.519 1.107 17.668 1.00 97.38 195 ALA A N 1
ATOM 1571 C CA . ALA A 1 195 ? -17.183 0.808 17.150 1.00 97.38 195 ALA A CA 1
ATOM 1572 C C . ALA A 1 195 ? -16.394 -0.192 18.020 1.00 97.38 195 ALA A C 1
ATOM 1574 O O . ALA A 1 195 ? -15.763 -1.107 17.490 1.00 97.38 195 ALA A O 1
ATOM 1575 N N . ILE A 1 196 ? -16.449 -0.048 19.351 1.00 98.00 196 ILE A N 1
ATOM 1576 C CA . ILE A 1 196 ? -15.776 -0.959 20.292 1.00 98.00 196 ILE A CA 1
ATOM 1577 C C . ILE A 1 196 ? -16.352 -2.372 20.172 1.00 98.00 196 ILE A C 1
ATOM 1579 O O . ILE A 1 196 ? -15.590 -3.309 19.937 1.00 98.00 196 ILE A O 1
ATOM 1583 N N . GLN A 1 197 ? -17.678 -2.506 20.258 1.00 97.88 197 GLN A N 1
ATOM 1584 C CA . GLN A 1 197 ? -18.368 -3.795 20.182 1.00 97.88 197 GLN A CA 1
ATOM 1585 C C . GLN A 1 197 ? -18.064 -4.514 18.862 1.00 97.88 197 GLN A C 1
ATOM 1587 O O . GLN A 1 197 ? -17.694 -5.684 18.865 1.00 97.88 197 GLN A O 1
ATOM 1592 N N . ILE A 1 198 ? -18.119 -3.795 17.735 1.00 97.19 198 ILE A N 1
ATOM 1593 C CA . ILE A 1 198 ? -17.811 -4.346 16.407 1.00 97.19 198 ILE A CA 1
ATOM 1594 C C . ILE A 1 198 ? -16.391 -4.922 16.361 1.00 97.19 198 ILE A C 1
ATOM 1596 O O . ILE A 1 198 ? -16.187 -6.014 15.820 1.00 97.19 198 ILE A O 1
ATOM 1600 N N . LEU A 1 199 ? -15.400 -4.209 16.912 1.00 97.19 199 LEU A N 1
ATOM 1601 C CA . LEU A 1 199 ? -14.028 -4.714 16.944 1.00 97.19 199 LEU A CA 1
ATOM 1602 C C . LEU A 1 199 ? -13.871 -5.894 17.908 1.00 97.19 199 LEU A C 1
ATOM 1604 O O . LEU A 1 199 ? -13.120 -6.811 17.578 1.00 97.19 199 LEU A O 1
ATOM 1608 N N . GLU A 1 200 ? -14.547 -5.889 19.058 1.00 96.38 200 GLU A N 1
ATOM 1609 C CA . GLU A 1 200 ? -14.518 -6.990 20.031 1.00 96.38 200 GLU A CA 1
ATOM 1610 C C . GLU A 1 200 ? -15.107 -8.275 19.449 1.00 96.38 200 GLU A C 1
ATOM 1612 O O . GLU A 1 200 ? -14.427 -9.305 19.448 1.00 96.38 200 GLU A O 1
ATOM 1617 N N . ASP A 1 201 ? -16.292 -8.192 18.844 1.00 96.19 201 ASP A N 1
ATOM 1618 C CA . ASP A 1 201 ? -16.990 -9.329 18.231 1.00 96.19 201 ASP A CA 1
ATOM 1619 C C . ASP A 1 201 ? -16.176 -9.982 17.108 1.00 96.19 201 ASP A C 1
ATOM 1621 O O . ASP A 1 201 ? -16.295 -11.176 16.833 1.00 96.19 201 ASP A O 1
ATOM 1625 N N . ASN A 1 202 ? -15.301 -9.209 16.463 1.00 95.19 202 ASN A N 1
ATOM 1626 C CA . ASN A 1 202 ? -14.482 -9.671 15.350 1.00 95.19 202 ASN A CA 1
ATOM 1627 C C . ASN A 1 202 ? -13.025 -9.974 15.736 1.00 95.19 202 ASN A C 1
ATOM 1629 O O . ASN A 1 202 ? -12.193 -10.247 14.864 1.00 95.19 202 ASN A O 1
ATOM 1633 N N . LEU A 1 203 ? -12.674 -10.001 17.026 1.00 89.75 203 LEU A N 1
ATOM 1634 C CA . LEU A 1 203 ? -11.320 -10.365 17.461 1.00 89.75 203 LEU A CA 1
ATOM 1635 C C . LEU A 1 203 ? -10.918 -11.801 17.088 1.00 89.75 203 LEU A C 1
ATOM 1637 O O . LEU A 1 203 ? -9.723 -12.051 16.933 1.00 89.75 203 LEU A O 1
ATOM 1641 N N . GLY A 1 204 ? -11.859 -12.722 16.878 1.00 84.25 204 GLY A N 1
ATOM 1642 C CA . GLY A 1 204 ? -11.582 -14.073 16.353 1.00 84.25 204 GLY A CA 1
ATOM 1643 C C . GLY A 1 204 ? -11.631 -14.182 14.822 1.00 84.25 204 GLY A C 1
ATOM 1644 O O . GLY A 1 204 ? -11.185 -15.166 14.244 1.00 84.25 204 GLY A O 1
ATOM 1645 N N . ASN A 1 205 ? -12.150 -13.162 14.137 1.00 88.50 205 ASN A N 1
ATOM 1646 C CA . ASN A 1 205 ? -12.365 -13.196 12.696 1.00 88.50 205 ASN A CA 1
ATOM 1647 C C . ASN A 1 205 ? -11.094 -12.747 11.948 1.00 88.50 205 ASN A C 1
ATOM 1649 O O . ASN A 1 205 ? -10.630 -11.618 12.122 1.00 88.50 205 ASN A O 1
ATOM 1653 N N . ASN A 1 206 ? -10.512 -13.635 11.138 1.00 82.62 206 ASN A N 1
ATOM 1654 C CA . ASN A 1 206 ? -9.285 -13.365 10.371 1.00 82.62 206 ASN A CA 1
ATOM 1655 C C . ASN A 1 206 ? -9.546 -12.665 9.035 1.00 82.62 206 ASN A C 1
ATOM 1657 O O . ASN A 1 206 ? -8.617 -12.154 8.423 1.00 82.62 206 ASN A O 1
ATOM 1661 N N . THR A 1 207 ? -10.797 -12.643 8.580 1.00 87.50 207 THR A N 1
ATOM 1662 C CA . THR A 1 207 ? -11.207 -11.968 7.342 1.00 87.50 207 THR A CA 1
ATOM 1663 C C . THR A 1 207 ? -11.975 -10.683 7.629 1.00 87.50 207 THR A C 1
ATOM 1665 O O . THR A 1 207 ? -12.633 -10.146 6.741 1.00 87.50 207 THR A O 1
ATOM 1668 N N . PHE A 1 208 ? -11.968 -10.227 8.882 1.00 91.94 208 PHE A N 1
ATOM 1669 C CA . PHE A 1 208 ? -12.662 -9.013 9.269 1.00 91.94 208 PHE A CA 1
ATOM 1670 C C . PHE A 1 208 ? -12.016 -7.792 8.622 1.00 91.94 208 PHE A C 1
ATOM 1672 O O . PHE A 1 208 ? -10.799 -7.617 8.659 1.00 91.94 208 PHE A O 1
ATOM 1679 N N . VAL A 1 209 ? -12.869 -6.926 8.089 1.00 92.31 209 VAL A N 1
ATOM 1680 C CA . VAL A 1 209 ? -12.509 -5.610 7.576 1.00 92.31 209 VAL A CA 1
ATOM 1681 C C . VAL A 1 209 ? -13.485 -4.587 8.138 1.00 92.31 209 VAL A C 1
ATOM 1683 O O . VAL A 1 209 ? -14.668 -4.880 8.331 1.00 92.31 209 VAL A O 1
ATOM 1686 N N . VAL A 1 210 ? -12.993 -3.378 8.397 1.00 93.12 210 VAL A N 1
ATOM 1687 C CA . VAL A 1 210 ? -13.848 -2.255 8.784 1.00 93.12 210 VAL A CA 1
ATOM 1688 C C . VAL A 1 210 ? -14.509 -1.732 7.515 1.00 93.12 210 VAL A C 1
ATOM 1690 O O . VAL A 1 210 ? -13.869 -1.079 6.696 1.00 93.12 210 VAL A O 1
ATOM 1693 N N . THR A 1 211 ? -15.782 -2.073 7.329 1.00 90.56 211 THR A N 1
ATOM 1694 C CA . THR A 1 211 ? -16.542 -1.709 6.129 1.00 90.56 211 THR A CA 1
ATOM 1695 C C . THR A 1 211 ? -16.801 -0.208 6.060 1.00 90.56 211 THR A C 1
ATOM 1697 O O . THR A 1 211 ? -16.671 0.504 7.053 1.00 90.56 211 THR A O 1
ATOM 1700 N N . THR A 1 212 ? -17.250 0.279 4.903 1.00 90.38 212 THR A N 1
ATOM 1701 C CA . THR A 1 212 ? -17.677 1.675 4.737 1.00 90.38 212 THR A CA 1
ATOM 1702 C C . THR A 1 212 ? -18.624 2.109 5.856 1.00 90.38 212 THR A C 1
ATOM 1704 O O . THR A 1 212 ? -19.585 1.404 6.173 1.00 90.38 212 THR A O 1
ATOM 1707 N N . GLY A 1 213 ? -18.322 3.251 6.471 1.00 89.00 213 GLY A N 1
ATOM 1708 C CA . GLY A 1 213 ? -19.062 3.771 7.619 1.00 89.00 213 GLY A CA 1
ATOM 1709 C C . GLY A 1 213 ? -19.710 5.122 7.339 1.00 89.00 213 GLY A C 1
ATOM 1710 O O . GLY A 1 213 ? -20.283 5.367 6.277 1.00 89.00 213 GLY A O 1
ATOM 1711 N N . SER A 1 214 ? -19.629 6.017 8.324 1.00 93.62 214 SER A N 1
ATOM 1712 C CA . SER A 1 214 ? -20.105 7.394 8.189 1.00 93.62 214 SER A CA 1
ATOM 1713 C C . SER A 1 214 ? -19.253 8.181 7.182 1.00 93.62 214 SER A C 1
ATOM 1715 O O . SER A 1 214 ? -18.070 7.898 6.991 1.00 93.62 214 SER A O 1
ATOM 1717 N N . LYS A 1 215 ? -19.808 9.248 6.589 1.00 95.38 215 LYS A N 1
ATOM 1718 C CA . LYS A 1 215 ? -19.024 10.181 5.749 1.00 95.38 215 LYS A CA 1
ATOM 1719 C C . LYS A 1 215 ? -17.814 10.761 6.493 1.00 95.38 215 LYS A C 1
ATOM 1721 O O . LYS A 1 215 ? -16.795 11.041 5.871 1.00 95.38 215 LYS A O 1
ATOM 1726 N N . ALA A 1 216 ? -17.931 10.935 7.811 1.00 95.25 216 ALA A N 1
ATOM 1727 C CA . ALA A 1 216 ? -16.840 11.411 8.650 1.00 95.25 216 ALA A CA 1
ATOM 1728 C C . ALA A 1 216 ? -15.705 10.377 8.744 1.00 95.25 216 ALA A C 1
ATOM 1730 O O . ALA A 1 216 ? -14.544 10.746 8.573 1.00 95.25 216 ALA A O 1
ATOM 1731 N N . LEU A 1 217 ? -16.031 9.092 8.938 1.00 96.31 217 LEU A N 1
ATOM 1732 C CA . LEU A 1 217 ? -15.044 8.011 8.916 1.00 96.31 217 LEU A CA 1
ATOM 1733 C C . LEU A 1 217 ? -14.362 7.908 7.550 1.00 96.31 217 LEU A C 1
ATOM 1735 O O . LEU A 1 217 ? -13.140 7.807 7.491 1.00 96.31 217 LEU A O 1
ATOM 1739 N N . GLU A 1 218 ? -15.120 7.986 6.455 1.00 95.44 218 GLU A N 1
ATOM 1740 C CA . GLU A 1 218 ? -14.548 7.948 5.103 1.00 95.44 218 GLU A CA 1
ATOM 1741 C C . GLU A 1 218 ? -13.584 9.112 4.860 1.00 95.44 218 GLU A C 1
ATOM 1743 O O . GLU A 1 218 ? -12.471 8.903 4.379 1.00 95.44 218 GLU A O 1
ATOM 1748 N N . TYR A 1 219 ? -13.961 10.326 5.270 1.00 95.31 219 TYR A N 1
ATOM 1749 C CA . TYR A 1 219 ? -13.083 11.489 5.179 1.00 95.31 219 TYR A CA 1
ATOM 1750 C C . TYR A 1 219 ? -11.793 11.295 5.989 1.00 95.31 219 TYR A C 1
ATOM 1752 O O . TYR A 1 219 ? -10.701 11.459 5.445 1.00 95.31 219 TYR A O 1
ATOM 1760 N N . ARG A 1 220 ? -11.886 10.883 7.264 1.00 95.75 220 ARG A N 1
ATOM 1761 C CA . ARG A 1 220 ? -10.697 10.607 8.092 1.00 95.75 220 ARG A CA 1
ATOM 1762 C C . ARG A 1 220 ? -9.816 9.514 7.480 1.00 95.75 220 ARG A C 1
ATOM 1764 O O . ARG A 1 220 ? -8.595 9.651 7.456 1.00 95.75 220 ARG A O 1
ATOM 1771 N N . SER A 1 221 ? -10.423 8.463 6.931 1.00 96.06 221 SER A N 1
ATOM 1772 C CA . SER A 1 221 ? -9.716 7.348 6.285 1.00 96.06 221 SER A CA 1
ATOM 1773 C C . SER A 1 221 ? -8.943 7.800 5.048 1.00 96.06 221 SER A C 1
ATOM 1775 O O . SER A 1 221 ? -7.782 7.432 4.884 1.00 96.06 221 SER A O 1
ATOM 1777 N N . LEU A 1 222 ? -9.537 8.661 4.219 1.00 94.50 222 LEU A N 1
ATOM 1778 C CA . LEU A 1 222 ? -8.861 9.253 3.062 1.00 94.50 222 LEU A CA 1
ATOM 1779 C C . LEU A 1 222 ? -7.716 10.178 3.483 1.00 94.50 222 LEU A C 1
ATOM 1781 O O . LEU A 1 222 ? -6.632 10.115 2.906 1.00 94.50 222 LEU A O 1
ATOM 1785 N N . MET A 1 223 ? -7.911 10.983 4.531 1.00 94.56 223 MET A N 1
ATOM 1786 C CA . MET A 1 223 ? -6.842 11.821 5.084 1.00 94.56 223 MET A CA 1
ATOM 1787 C C . MET A 1 223 ? -5.689 10.986 5.652 1.00 94.56 223 MET A C 1
ATOM 1789 O O . MET A 1 223 ? -4.524 11.357 5.502 1.00 94.56 223 MET A O 1
ATOM 1793 N N . CYS A 1 224 ? -5.994 9.839 6.261 1.00 95.12 224 CYS A N 1
ATOM 1794 C CA . CYS A 1 224 ? -4.994 8.876 6.709 1.00 95.12 224 CYS A CA 1
ATOM 1795 C C . CYS A 1 224 ? -4.201 8.304 5.535 1.00 95.12 224 CYS A C 1
ATOM 1797 O O . CYS A 1 224 ? -2.971 8.343 5.570 1.00 95.12 224 CYS A O 1
ATOM 1799 N N . LEU A 1 225 ? -4.881 7.844 4.480 1.00 93.69 225 LEU A N 1
ATOM 1800 C CA . LEU A 1 225 ? -4.222 7.336 3.279 1.00 93.69 225 LEU A CA 1
ATOM 1801 C C . LEU A 1 225 ? -3.317 8.405 2.655 1.00 93.69 225 LEU A C 1
ATOM 1803 O O . LEU A 1 225 ? -2.141 8.142 2.427 1.00 93.69 225 LEU A O 1
ATOM 1807 N N . ALA A 1 226 ? -3.817 9.630 2.472 1.00 91.81 226 ALA A N 1
ATOM 1808 C CA . ALA A 1 226 ? -3.038 10.742 1.927 1.00 91.81 226 ALA A CA 1
ATOM 1809 C C . ALA A 1 226 ? -1.799 11.067 2.781 1.00 91.81 226 ALA A C 1
ATOM 1811 O O . ALA A 1 226 ? -0.716 11.303 2.245 1.00 91.81 226 ALA A O 1
ATOM 1812 N N . ARG A 1 227 ? -1.927 11.040 4.115 1.00 92.06 227 ARG A N 1
ATOM 1813 C CA . ARG A 1 227 ? -0.806 11.254 5.043 1.00 92.06 227 ARG A CA 1
ATOM 1814 C C . ARG A 1 227 ? 0.241 10.150 4.924 1.00 92.06 227 ARG A C 1
ATOM 1816 O O . ARG A 1 227 ? 1.437 10.446 4.910 1.00 92.06 227 ARG A O 1
ATOM 1823 N N . ILE A 1 228 ? -0.193 8.894 4.845 1.00 92.12 228 ILE A N 1
ATOM 1824 C CA . ILE A 1 228 ? 0.705 7.751 4.676 1.00 92.12 228 ILE A CA 1
ATOM 1825 C C . ILE A 1 228 ? 1.391 7.844 3.307 1.00 92.12 228 ILE A C 1
ATOM 1827 O O . ILE A 1 228 ? 2.614 7.871 3.266 1.00 92.12 228 ILE A O 1
ATOM 1831 N N . ALA A 1 229 ? 0.657 8.014 2.208 1.00 90.50 229 ALA A N 1
ATOM 1832 C CA . ALA A 1 229 ? 1.232 8.170 0.869 1.00 90.50 229 ALA A CA 1
ATOM 1833 C C . ALA A 1 229 ? 2.234 9.338 0.794 1.00 90.50 229 ALA A C 1
ATOM 1835 O O . ALA A 1 229 ? 3.347 9.184 0.293 1.00 90.50 229 ALA A O 1
ATOM 1836 N N . GLY A 1 230 ? 1.897 10.492 1.380 1.00 90.06 230 GLY A N 1
ATOM 1837 C CA . GLY A 1 230 ? 2.806 11.637 1.477 1.00 90.06 230 GLY A CA 1
ATOM 1838 C C . GLY A 1 230 ? 4.077 11.322 2.272 1.00 90.06 230 GLY A C 1
ATOM 1839 O O . GLY A 1 230 ? 5.177 11.669 1.848 1.00 90.06 230 GLY A O 1
ATOM 1840 N N . THR A 1 231 ? 3.954 10.603 3.389 1.00 90.69 231 THR A N 1
ATOM 1841 C CA . THR A 1 231 ? 5.112 10.173 4.191 1.00 90.69 231 THR A CA 1
ATOM 1842 C C . THR A 1 231 ? 5.961 9.133 3.448 1.00 90.69 231 THR A C 1
ATOM 1844 O O . THR A 1 231 ? 7.186 9.160 3.557 1.00 90.69 231 THR A O 1
ATOM 1847 N N . ALA A 1 232 ? 5.342 8.249 2.659 1.00 89.44 232 ALA A N 1
ATOM 1848 C CA . ALA A 1 232 ? 6.040 7.312 1.781 1.00 89.44 232 ALA A CA 1
ATOM 1849 C C . ALA A 1 232 ? 6.874 8.070 0.740 1.00 89.44 232 ALA A C 1
ATOM 1851 O O . ALA A 1 232 ? 8.068 7.822 0.592 1.00 89.44 232 ALA A O 1
ATOM 1852 N N . LEU A 1 233 ? 6.275 9.073 0.090 1.00 87.69 233 LEU A N 1
ATOM 1853 C CA . LEU A 1 233 ? 6.951 9.921 -0.894 1.00 87.69 233 LEU A CA 1
ATOM 1854 C C . LEU A 1 233 ? 8.148 10.675 -0.305 1.00 87.69 233 LEU A C 1
ATOM 1856 O O . LEU A 1 233 ? 9.164 10.843 -0.980 1.00 87.69 233 LEU A O 1
ATOM 1860 N N . MET A 1 234 ? 8.073 11.083 0.965 1.00 88.38 234 MET A N 1
ATOM 1861 C CA . MET A 1 234 ? 9.188 11.760 1.629 1.00 88.38 234 MET A CA 1
ATOM 1862 C C . MET A 1 234 ? 10.464 10.910 1.685 1.00 88.38 234 MET A C 1
ATOM 1864 O O . MET A 1 234 ? 11.549 11.492 1.705 1.00 88.38 234 MET A O 1
ATOM 1868 N N . GLN A 1 235 ? 10.367 9.575 1.641 1.00 86.19 235 GLN A N 1
ATOM 1869 C CA . GLN A 1 235 ? 11.532 8.677 1.632 1.00 86.19 235 GLN A CA 1
ATOM 1870 C C . GLN A 1 235 ? 12.396 8.834 0.376 1.00 86.19 235 GLN A C 1
ATOM 1872 O O . GLN A 1 235 ? 13.586 8.528 0.410 1.00 86.19 235 GLN A O 1
ATOM 1877 N N . TYR A 1 236 ? 11.821 9.350 -0.711 1.00 83.81 236 TYR A N 1
ATOM 1878 C CA . TYR A 1 236 ? 12.536 9.597 -1.959 1.00 83.81 236 TYR A CA 1
ATOM 1879 C C . TYR A 1 236 ? 13.135 11.007 -2.029 1.00 83.81 236 TYR A C 1
ATOM 1881 O O . TYR A 1 236 ? 13.876 11.306 -2.958 1.00 83.81 236 TYR A O 1
ATOM 1889 N N . THR A 1 237 ? 12.882 11.881 -1.048 1.00 80.69 237 THR A N 1
ATOM 1890 C CA . THR A 1 237 ? 13.396 13.263 -1.048 1.00 80.69 237 THR A CA 1
ATOM 1891 C C . THR A 1 237 ? 14.933 13.273 -1.007 1.00 80.69 237 THR A C 1
ATOM 1893 O O . THR A 1 237 ? 15.517 12.550 -0.198 1.00 80.69 237 THR A O 1
ATOM 1896 N N . PRO A 1 238 ? 15.620 14.102 -1.825 1.00 81.19 238 PRO A N 1
ATOM 1897 C CA . PRO A 1 238 ? 15.098 15.194 -2.662 1.00 81.19 238 PRO A CA 1
ATOM 1898 C C . PRO A 1 238 ? 14.683 14.796 -4.089 1.00 81.19 238 PRO A C 1
ATOM 1900 O O . PRO A 1 238 ? 14.377 15.671 -4.900 1.00 81.19 238 PRO A O 1
ATOM 1903 N N . VAL A 1 239 ? 14.693 13.507 -4.425 1.00 80.75 239 VAL A N 1
ATOM 1904 C CA . VAL A 1 239 ? 14.337 13.011 -5.756 1.00 80.75 239 VAL A CA 1
ATOM 1905 C C . VAL A 1 239 ? 12.830 13.148 -5.975 1.00 80.75 239 VAL A C 1
ATOM 1907 O O . VAL A 1 239 ? 12.019 12.706 -5.166 1.00 80.75 239 VAL A O 1
ATOM 1910 N N . ASN A 1 240 ? 12.452 13.773 -7.090 1.00 85.19 240 ASN A N 1
ATOM 1911 C CA . ASN A 1 240 ? 11.066 13.864 -7.545 1.00 85.19 240 ASN A CA 1
ATOM 1912 C C . ASN A 1 240 ? 10.854 13.011 -8.805 1.00 85.19 240 ASN A C 1
ATOM 1914 O O . ASN A 1 240 ? 11.814 12.542 -9.420 1.00 85.19 240 ASN A O 1
ATOM 1918 N N . LEU A 1 241 ? 9.590 12.850 -9.208 1.00 88.38 241 LEU A N 1
ATOM 1919 C CA . LEU A 1 241 ? 9.199 12.034 -10.359 1.00 88.38 241 LEU A CA 1
ATOM 1920 C C . LEU A 1 241 ? 9.976 12.379 -11.637 1.00 88.38 241 LEU A C 1
ATOM 1922 O O . LEU A 1 241 ? 10.450 11.477 -12.319 1.00 88.38 241 LEU A O 1
ATOM 1926 N N . ASN A 1 242 ? 10.117 13.667 -11.958 1.00 89.31 242 ASN A N 1
ATOM 1927 C CA . ASN A 1 242 ? 10.779 14.103 -13.188 1.00 89.31 242 ASN A CA 1
ATOM 1928 C C . ASN A 1 242 ? 12.277 13.796 -13.143 1.00 89.31 242 ASN A C 1
ATOM 1930 O O . ASN A 1 242 ? 12.838 13.316 -14.121 1.00 89.31 242 ASN A O 1
ATOM 1934 N N . THR A 1 243 ? 12.918 14.030 -11.997 1.00 91.25 243 THR A N 1
ATOM 1935 C CA . THR A 1 243 ? 14.332 13.696 -11.806 1.00 91.25 243 THR A CA 1
ATOM 1936 C C . THR A 1 243 ? 14.578 12.197 -11.963 1.00 91.25 243 THR A C 1
ATOM 1938 O O . THR A 1 243 ? 15.519 11.813 -12.655 1.00 91.25 243 THR A O 1
ATOM 1941 N N . GLU A 1 244 ? 13.729 11.347 -11.380 1.00 92.44 244 GLU A N 1
ATOM 1942 C CA . GLU A 1 244 ? 13.902 9.895 -11.507 1.00 92.44 244 GLU A CA 1
ATOM 1943 C C . GLU A 1 244 ? 13.556 9.392 -12.914 1.00 92.44 244 GLU A C 1
ATOM 1945 O O . GLU A 1 244 ? 14.216 8.491 -13.428 1.00 92.44 244 GLU A O 1
ATOM 1950 N N . PHE A 1 245 ? 12.583 10.014 -13.584 1.00 93.12 245 PHE A N 1
ATOM 1951 C CA . PHE A 1 245 ? 12.275 9.726 -14.983 1.00 93.12 245 PHE A CA 1
ATOM 1952 C C . PHE A 1 245 ? 13.480 10.003 -15.897 1.00 93.12 245 PHE A C 1
ATOM 1954 O O . PHE A 1 245 ? 13.875 9.131 -16.673 1.00 93.12 245 PHE A O 1
ATOM 1961 N N . GLU A 1 246 ? 14.101 11.180 -15.772 1.00 93.50 246 GLU A N 1
ATOM 1962 C CA . GLU A 1 246 ? 15.301 11.538 -16.540 1.00 93.50 246 GLU A CA 1
ATOM 1963 C C . GLU A 1 246 ? 16.493 10.629 -16.208 1.00 93.50 246 GLU A C 1
ATOM 1965 O O . GLU A 1 246 ? 17.246 10.248 -17.103 1.00 93.50 246 GLU A O 1
ATOM 1970 N N . ASN A 1 247 ? 16.637 10.218 -14.945 1.00 93.94 247 ASN A N 1
ATOM 1971 C CA . ASN A 1 247 ? 17.662 9.262 -14.525 1.00 93.94 247 ASN A CA 1
ATOM 1972 C C . ASN A 1 247 ? 17.506 7.909 -15.244 1.00 93.94 247 ASN A C 1
ATOM 1974 O O . ASN A 1 247 ? 18.453 7.418 -15.859 1.00 93.94 247 ASN A O 1
ATOM 1978 N N . VAL A 1 248 ? 16.300 7.327 -15.249 1.00 93.19 248 VAL A N 1
ATOM 1979 C CA . VAL A 1 248 ? 16.040 6.067 -15.968 1.00 93.19 248 VAL A CA 1
ATOM 1980 C C . VAL A 1 248 ? 16.254 6.238 -17.475 1.00 93.19 248 VAL A C 1
ATOM 1982 O O . VAL A 1 248 ? 16.857 5.373 -18.111 1.00 93.19 248 VAL A O 1
ATOM 1985 N N . LEU A 1 249 ? 15.815 7.361 -18.051 1.00 93.94 249 LEU A N 1
ATOM 1986 C CA . LEU A 1 249 ? 16.029 7.668 -19.466 1.00 93.94 249 LEU A CA 1
ATOM 1987 C C . LEU A 1 249 ? 17.523 7.735 -19.819 1.00 93.94 249 LEU A C 1
ATOM 1989 O O . LEU A 1 249 ? 17.933 7.235 -20.867 1.00 93.94 249 LEU A O 1
ATOM 1993 N N . GLN A 1 250 ? 18.342 8.338 -18.959 1.00 93.88 250 GLN A N 1
ATOM 1994 C CA . GLN A 1 250 ? 19.786 8.414 -19.157 1.00 93.88 250 GLN A CA 1
ATOM 1995 C C . GLN A 1 250 ? 20.438 7.028 -19.069 1.00 93.88 250 GLN A C 1
ATOM 1997 O O . GLN A 1 250 ? 21.188 6.651 -19.968 1.00 93.88 250 GLN A O 1
ATOM 2002 N N . LEU A 1 251 ? 20.086 6.230 -18.058 1.00 93.50 251 LEU A N 1
ATOM 2003 C CA . LEU A 1 251 ? 20.592 4.861 -17.901 1.00 93.50 251 LEU A CA 1
ATOM 2004 C C . LEU A 1 251 ? 20.210 3.962 -19.089 1.00 93.50 251 LEU A C 1
ATOM 2006 O O . LEU A 1 251 ? 21.008 3.134 -19.530 1.00 93.50 251 LEU A O 1
ATOM 2010 N N . ASN A 1 252 ? 19.015 4.153 -19.651 1.00 91.12 252 ASN A N 1
ATOM 2011 C CA . ASN A 1 252 ? 18.589 3.492 -20.884 1.00 91.12 252 ASN A CA 1
ATOM 2012 C C . ASN A 1 252 ? 19.508 3.840 -22.069 1.00 91.12 252 ASN A C 1
ATOM 2014 O O . ASN A 1 252 ? 19.954 2.938 -22.776 1.00 91.12 252 ASN A O 1
ATOM 2018 N N . LYS A 1 253 ? 19.836 5.126 -22.267 1.00 90.50 253 LYS A N 1
ATOM 2019 C CA . LYS A 1 253 ? 20.731 5.592 -23.349 1.00 90.50 253 LYS A CA 1
ATOM 2020 C C . LYS A 1 253 ? 22.164 5.082 -23.202 1.00 90.50 253 LYS A C 1
ATOM 2022 O O . LYS A 1 253 ? 22.847 4.865 -24.198 1.00 90.50 253 LYS A O 1
ATOM 2027 N N . GLU A 1 254 ? 22.613 4.892 -21.968 1.00 90.44 254 GLU A N 1
ATOM 2028 C CA . GLU A 1 254 ? 23.938 4.356 -21.644 1.00 90.44 254 GLU A CA 1
ATOM 2029 C C . GLU A 1 254 ? 24.024 2.827 -21.782 1.00 90.44 254 GLU A C 1
ATOM 2031 O O . GLU A 1 254 ? 25.081 2.254 -21.533 1.00 90.44 254 GLU A O 1
ATOM 2036 N N . ASN A 1 255 ? 22.938 2.156 -22.191 1.00 85.62 255 ASN A N 1
ATOM 2037 C CA . ASN A 1 255 ? 22.824 0.694 -22.223 1.00 85.62 255 ASN A CA 1
ATOM 2038 C C . ASN A 1 255 ? 23.112 0.044 -20.857 1.00 85.62 255 ASN A C 1
ATOM 2040 O O . ASN A 1 255 ? 23.648 -1.057 -20.776 1.00 85.62 255 ASN A O 1
ATOM 2044 N N . ALA A 1 256 ? 22.735 0.720 -19.769 1.00 87.62 256 ALA A N 1
ATOM 2045 C CA . ALA A 1 256 ? 22.919 0.243 -18.400 1.00 87.62 256 ALA A CA 1
ATOM 2046 C C . ALA A 1 256 ? 21.803 -0.721 -17.934 1.00 87.62 256 ALA A C 1
ATOM 2048 O O . ALA A 1 256 ? 21.707 -1.028 -16.744 1.00 87.62 256 ALA A O 1
ATOM 2049 N N . PHE A 1 257 ? 20.931 -1.175 -18.842 1.00 83.56 257 PHE A N 1
ATOM 2050 C CA . PHE A 1 257 ? 19.777 -2.010 -18.506 1.00 83.56 257 PHE A CA 1
ATOM 2051 C C . PHE A 1 257 ? 20.194 -3.345 -17.877 1.00 83.56 257 PHE A C 1
ATOM 2053 O O . PHE A 1 257 ? 21.241 -3.907 -18.186 1.00 83.56 257 PHE A O 1
ATOM 2060 N N . GLY A 1 258 ? 19.380 -3.834 -16.939 1.00 81.56 258 GLY A N 1
ATOM 2061 C CA . GLY A 1 258 ? 19.644 -5.072 -16.200 1.00 81.56 258 GLY A CA 1
ATOM 2062 C C . GLY A 1 258 ? 20.680 -4.957 -15.075 1.00 81.56 258 GLY A C 1
ATOM 2063 O O . GLY A 1 258 ? 20.760 -5.856 -14.241 1.00 81.56 258 GLY A O 1
ATOM 2064 N N . ASN A 1 259 ? 21.438 -3.858 -14.976 1.00 89.69 259 ASN A N 1
ATOM 2065 C CA . ASN A 1 259 ? 22.326 -3.659 -13.830 1.00 89.69 259 ASN A CA 1
ATOM 2066 C C . ASN A 1 259 ? 21.547 -3.224 -12.569 1.00 89.69 259 ASN A C 1
ATOM 2068 O O . ASN A 1 259 ? 20.375 -2.834 -12.625 1.00 89.69 259 ASN A O 1
ATOM 2072 N N . SER A 1 260 ? 22.203 -3.276 -11.407 1.00 90.19 260 SER A N 1
ATOM 2073 C CA . SER A 1 260 ? 21.579 -2.940 -10.120 1.00 90.19 260 SER A CA 1
ATOM 2074 C C . SER A 1 260 ? 21.119 -1.483 -10.033 1.00 90.19 260 SER A 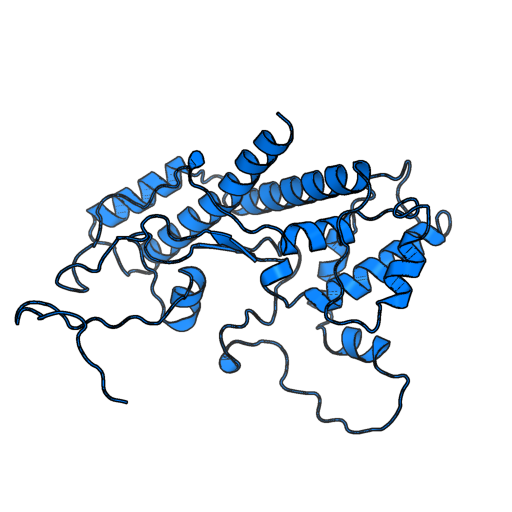C 1
ATOM 2076 O O . SER A 1 260 ? 20.078 -1.206 -9.443 1.00 90.19 260 SER A O 1
ATOM 2078 N N . THR A 1 261 ? 21.870 -0.552 -10.624 1.00 92.00 261 THR A N 1
ATOM 2079 C CA . THR A 1 261 ? 21.562 0.886 -10.608 1.00 92.00 261 THR A CA 1
ATOM 2080 C C . THR A 1 261 ? 20.304 1.189 -11.414 1.00 92.00 261 THR A C 1
ATOM 2082 O O . THR A 1 261 ? 19.406 1.872 -10.928 1.00 92.00 261 THR A O 1
ATOM 2085 N N . TRP A 1 262 ? 20.212 0.635 -12.621 1.00 92.44 262 TRP A N 1
ATOM 2086 C CA . TRP A 1 262 ? 19.050 0.733 -13.493 1.00 92.44 262 TRP A CA 1
ATOM 2087 C C . TRP A 1 262 ? 17.828 0.064 -12.875 1.00 92.44 262 TRP A C 1
ATOM 2089 O O . TRP A 1 262 ? 16.753 0.655 -12.849 1.00 92.44 262 TRP A O 1
ATOM 2099 N N . THR A 1 263 ? 18.004 -1.127 -12.302 1.00 91.81 263 THR A N 1
ATOM 2100 C CA . THR A 1 263 ? 16.920 -1.861 -11.642 1.00 91.81 263 THR A CA 1
ATOM 2101 C C . THR A 1 263 ? 16.359 -1.076 -10.457 1.00 91.81 263 THR A C 1
ATOM 2103 O O . THR A 1 263 ? 15.147 -0.905 -10.345 1.00 91.81 263 THR A O 1
ATOM 2106 N N . ALA A 1 264 ? 17.233 -0.520 -9.611 1.00 91.62 264 ALA A N 1
ATOM 2107 C CA . ALA A 1 264 ? 16.821 0.330 -8.500 1.00 91.62 264 ALA A CA 1
ATOM 2108 C C . ALA A 1 264 ? 16.102 1.599 -8.983 1.00 91.62 264 ALA A C 1
ATOM 2110 O O . ALA A 1 264 ? 15.082 1.973 -8.409 1.00 91.62 264 ALA A O 1
ATOM 2111 N N . ALA A 1 265 ? 16.592 2.242 -10.048 1.00 92.50 265 ALA A N 1
ATOM 2112 C CA . ALA A 1 265 ? 15.959 3.439 -10.596 1.00 92.50 265 ALA A CA 1
ATOM 2113 C C . ALA A 1 265 ? 14.561 3.151 -11.173 1.00 92.50 265 ALA A C 1
ATOM 2115 O O . ALA A 1 265 ? 13.622 3.909 -10.939 1.00 92.50 265 ALA A O 1
ATOM 2116 N N . GLN A 1 266 ? 14.392 2.018 -11.861 1.00 92.38 266 GLN A N 1
ATOM 2117 C CA . GLN A 1 266 ? 13.095 1.562 -12.373 1.00 92.38 266 GLN A CA 1
ATOM 2118 C C . GLN A 1 266 ? 12.091 1.277 -11.249 1.00 92.38 266 GLN A C 1
ATOM 2120 O O . GLN A 1 266 ? 10.933 1.692 -11.343 1.00 92.38 266 GLN A O 1
ATOM 2125 N N . LEU A 1 267 ? 12.531 0.607 -10.176 1.00 91.56 267 LEU A N 1
ATOM 2126 C CA . LEU A 1 267 ? 11.694 0.350 -9.001 1.00 91.56 267 LEU A CA 1
ATOM 2127 C C . LEU A 1 267 ? 11.275 1.655 -8.324 1.00 91.56 267 LEU A C 1
ATOM 2129 O O . LEU A 1 267 ? 10.081 1.875 -8.152 1.00 91.56 267 LEU A O 1
ATOM 2133 N N . ARG A 1 268 ? 12.222 2.558 -8.035 1.00 92.19 268 ARG A N 1
ATOM 2134 C CA . ARG A 1 268 ? 11.919 3.860 -7.416 1.00 92.19 268 ARG A CA 1
ATOM 2135 C C . ARG A 1 268 ? 10.974 4.697 -8.265 1.00 92.19 268 ARG A C 1
ATOM 2137 O O . ARG A 1 268 ? 10.014 5.248 -7.736 1.00 92.19 268 ARG A O 1
ATOM 2144 N N . LEU A 1 269 ? 11.213 4.776 -9.578 1.00 92.75 269 LEU A N 1
ATOM 2145 C CA . LEU A 1 269 ? 10.312 5.471 -10.497 1.00 92.75 269 LEU A CA 1
ATOM 2146 C C . LEU A 1 269 ? 8.899 4.895 -10.392 1.00 92.75 269 LEU A C 1
ATOM 2148 O O . LEU A 1 269 ? 7.939 5.654 -10.306 1.00 92.75 269 LEU A O 1
ATOM 2152 N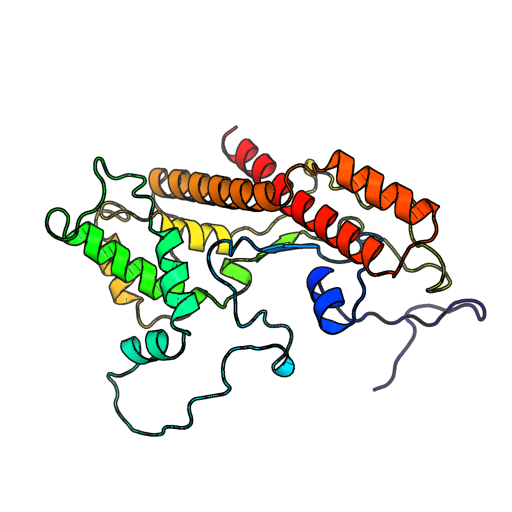 N . GLY A 1 270 ? 8.784 3.566 -10.383 1.00 90.69 270 GLY A N 1
ATOM 2153 C CA . GLY A 1 270 ? 7.522 2.862 -10.222 1.00 90.69 270 GLY A CA 1
ATOM 2154 C C . GLY A 1 270 ? 6.827 3.135 -8.884 1.00 90.69 270 GLY A C 1
ATOM 2155 O O . GLY A 1 270 ? 5.633 3.418 -8.867 1.00 90.69 270 GLY A O 1
ATOM 2156 N N . GLU A 1 271 ? 7.560 3.102 -7.776 1.00 90.81 271 GLU A N 1
ATOM 2157 C CA . GLU A 1 271 ? 7.027 3.357 -6.435 1.00 90.81 271 GLU A CA 1
ATOM 2158 C C . GLU A 1 271 ? 6.528 4.802 -6.280 1.00 90.81 271 GLU A C 1
ATOM 2160 O O . GLU A 1 271 ? 5.398 5.020 -5.845 1.00 90.81 271 GLU A O 1
ATOM 2165 N N . ILE A 1 272 ? 7.319 5.794 -6.717 1.00 90.38 272 ILE A N 1
ATOM 2166 C CA . ILE A 1 272 ? 6.917 7.214 -6.723 1.00 90.38 272 ILE A CA 1
ATOM 2167 C C . ILE A 1 272 ? 5.628 7.391 -7.535 1.00 90.38 272 ILE A C 1
ATOM 2169 O O . ILE A 1 272 ? 4.704 8.092 -7.125 1.00 90.38 272 ILE A O 1
ATOM 2173 N N . GLN A 1 273 ? 5.566 6.737 -8.691 1.00 89.19 273 GLN A N 1
ATOM 2174 C CA . GLN A 1 273 ? 4.422 6.743 -9.590 1.00 89.19 273 GLN A CA 1
ATOM 2175 C C . GLN A 1 273 ? 3.152 6.147 -8.956 1.00 89.19 273 GLN A C 1
ATOM 2177 O O . GLN A 1 273 ? 2.071 6.712 -9.135 1.00 89.19 273 GLN A O 1
ATOM 2182 N N . VAL A 1 274 ? 3.270 5.051 -8.200 1.00 87.50 274 VAL A N 1
ATOM 2183 C CA . VAL A 1 274 ? 2.152 4.453 -7.448 1.00 87.50 274 VAL A CA 1
ATOM 2184 C C . VAL A 1 274 ? 1.633 5.447 -6.407 1.00 87.50 274 VAL A C 1
ATOM 2186 O O . VAL A 1 274 ? 0.453 5.788 -6.434 1.00 87.50 274 VAL A O 1
ATOM 2189 N N . CYS A 1 275 ? 2.519 5.990 -5.568 1.00 84.25 275 CYS A N 1
ATOM 2190 C CA . CYS A 1 275 ? 2.139 6.914 -4.498 1.00 84.25 275 CYS A CA 1
ATOM 2191 C C . CYS A 1 275 ? 1.537 8.236 -5.019 1.00 84.25 275 CYS A C 1
ATOM 2193 O O . CYS A 1 275 ? 0.631 8.788 -4.402 1.00 84.25 275 CYS A O 1
ATOM 2195 N N . LEU A 1 276 ? 2.008 8.766 -6.157 1.00 82.00 276 LEU A N 1
ATOM 2196 C CA . LEU A 1 276 ? 1.425 9.973 -6.767 1.00 82.00 276 LEU A CA 1
ATOM 2197 C C . LEU A 1 276 ? 0.058 9.704 -7.407 1.00 82.00 276 LEU A C 1
ATOM 2199 O O . LEU A 1 276 ? -0.845 10.534 -7.297 1.00 82.00 276 LEU A O 1
ATOM 2203 N N . GLY A 1 277 ? -0.116 8.538 -8.033 1.00 69.88 277 GLY A N 1
ATOM 2204 C CA . GLY A 1 277 ? -1.405 8.122 -8.582 1.00 69.88 277 GLY A CA 1
ATOM 2205 C C . GLY A 1 277 ? -2.522 8.058 -7.530 1.00 69.88 277 GLY A C 1
ATOM 2206 O O . GLY A 1 277 ? -3.684 8.349 -7.825 1.00 69.88 277 GLY A O 1
ATOM 2207 N N . GLU A 1 278 ? -2.176 7.740 -6.283 1.00 58.19 278 GLU A N 1
ATOM 2208 C CA . GLU A 1 278 ? -3.109 7.750 -5.150 1.00 58.19 278 GLU A CA 1
ATOM 2209 C C . GLU A 1 278 ? -3.592 9.161 -4.787 1.00 58.19 278 GLU A C 1
ATOM 2211 O O . GLU A 1 278 ? -4.772 9.363 -4.506 1.00 58.19 278 GLU A O 1
ATOM 2216 N N . ILE A 1 279 ? -2.708 10.160 -4.818 1.00 59.62 279 ILE A N 1
ATOM 2217 C CA . ILE A 1 279 ? -3.050 11.540 -4.438 1.00 59.62 279 ILE A CA 1
ATOM 2218 C C . ILE A 1 279 ? -4.017 12.170 -5.458 1.00 59.62 279 ILE A C 1
ATOM 2220 O O . ILE A 1 279 ? -5.005 12.808 -5.075 1.00 59.62 279 ILE A O 1
ATOM 2224 N N . ASP A 1 280 ? -3.784 11.945 -6.753 1.00 57.25 280 ASP A N 1
ATOM 2225 C CA . ASP A 1 280 ? -4.615 12.519 -7.820 1.00 57.25 280 ASP A CA 1
ATOM 2226 C C . ASP A 1 280 ? -6.004 11.864 -7.908 1.00 57.25 280 ASP A C 1
ATOM 2228 O O . ASP A 1 280 ? -7.009 12.556 -8.095 1.00 57.25 280 ASP A O 1
ATOM 2232 N N . THR A 1 281 ? -6.097 10.541 -7.724 1.00 54.91 281 THR A N 1
ATOM 2233 C CA . THR A 1 281 ? -7.394 9.836 -7.732 1.00 54.91 281 THR A CA 1
ATOM 2234 C C . THR A 1 281 ? -8.300 10.281 -6.582 1.00 54.91 281 THR A C 1
ATOM 2236 O O . THR A 1 281 ? -9.494 10.507 -6.801 1.00 54.91 281 THR A O 1
ATOM 2239 N N . ASN A 1 282 ? -7.745 10.526 -5.392 1.00 51.72 282 ASN A N 1
ATOM 2240 C CA . ASN A 1 282 ? -8.504 10.993 -4.228 1.00 51.72 282 ASN A CA 1
ATOM 2241 C C . ASN A 1 282 ? -9.069 12.410 -4.404 1.00 51.72 282 ASN A C 1
ATOM 2243 O O . ASN A 1 282 ? -10.170 12.693 -3.935 1.00 51.72 282 ASN A O 1
ATOM 2247 N N . SER A 1 283 ? -8.372 13.282 -5.136 1.00 51.00 283 SER A N 1
ATOM 2248 C CA . SER A 1 283 ? -8.849 14.643 -5.430 1.00 51.00 283 SER A CA 1
ATOM 2249 C C . SER A 1 283 ? -10.117 14.648 -6.298 1.00 51.00 283 SER A C 1
ATOM 2251 O O . SER A 1 283 ? -10.948 15.545 -6.181 1.00 51.00 283 SER A O 1
ATOM 2253 N N . SER A 1 284 ? -10.291 13.622 -7.137 1.00 49.53 284 SER A N 1
ATOM 2254 C CA . SER A 1 284 ? -11.435 13.484 -8.048 1.00 49.53 284 SER A CA 1
ATOM 2255 C C . SER A 1 284 ? -12.695 12.867 -7.425 1.00 49.53 284 SER A C 1
ATOM 2257 O O . SER A 1 284 ? -13.775 13.009 -7.989 1.00 49.53 284 SER A O 1
ATOM 2259 N N . MET A 1 285 ? -12.601 12.211 -6.259 1.00 46.88 285 MET A N 1
ATOM 2260 C CA . MET A 1 285 ? -13.781 11.669 -5.557 1.00 46.88 285 MET A CA 1
ATOM 2261 C C . MET A 1 285 ? -14.630 12.746 -4.859 1.00 46.88 285 MET A C 1
ATOM 2263 O O . MET A 1 285 ? -15.745 12.456 -4.425 1.00 46.88 285 MET A O 1
ATOM 2267 N N . PHE A 1 286 ? -14.121 13.976 -4.747 1.00 39.94 286 PHE A N 1
ATOM 2268 C CA . PHE A 1 286 ? -14.779 15.092 -4.055 1.00 39.94 286 PHE A CA 1
ATOM 2269 C C . PHE A 1 286 ? -15.227 16.236 -4.978 1.00 39.94 286 PHE A C 1
ATOM 2271 O O . PHE A 1 286 ? -15.772 17.226 -4.485 1.00 39.94 286 PHE A O 1
ATOM 2278 N N . SER A 1 287 ? -15.002 16.108 -6.289 1.00 39.06 287 SER A N 1
ATOM 2279 C CA . SER A 1 287 ? -15.494 17.027 -7.328 1.00 39.06 287 SER A CA 1
ATOM 2280 C C . SER A 1 287 ? -16.728 16.468 -8.020 1.00 39.06 287 SER A C 1
ATOM 2282 O O . SER A 1 287 ? -17.721 17.216 -8.146 1.00 39.06 287 SER A O 1
#

Foldseek 3Di:
DDDDDPDDADPLFDDDDDPPQAAQVLCCVPPNAGDQQLLHKFKAFLLVQADQQAPPSDPVSGNQPDDPPDDDDDPPCPLVVLVVSDPPSRLVSLLVLQQDPPPDPDGDDCVPNVLQVLLSVLLSLLCSLCSNPCLQTMKIWHGLCNPQDDDRDPLDDSDLAGRDDDLVPTDIDCPNPLQNLLSSRPGCPWPNNCSSVLSVVCSVPSPDTDDDTDPSSSVSSLVSLLVSLVVSLCVCPPDALVNLRVVLSVCSVVSVHSDPSNSVSSNVNSNNNSSVSSVVVSVVVVD

Sequence (287 aa):
VAISANAKISSQWELMDSYGKYSDAHLFAKFGFVNGDGSGHTQASIALFHRPLDMQLSQEFTLIPDKVTYGVDDENIEHLSMMQKIPEFQRSDLKRYLMFDDGYDDCVQKDLHQEAFRLKQLKWMHLAKIANDPKSWVATLQPRATRSRPRESSDLLISEAPPQIDPRKLRVDLTHLMDTCRLIQLITDDYEGNAIQILEDNLGNNTFVVTTGSKALEYRSLMCLARIAGTALMQYTPVNLNTEFENVLQLNKENAFGNSTWTAAQLRLGEIQVCLGEIDTNSSMFS

Secondary structure (DSSP, 8-state):
-----SSPPPTTS-------S-BHHHHHHHHS---TTS-SBEEEE---SS--S--SS-GGG--S-S--------TT-HHHHHHHHS-HHHHHHHGGGG---TTSSS---TTT-HHHHHHHHHHHHHHHHHTT-GGGTEEEEPPTTTT----SSTTS-S-SSPPPP-GGG--B--HHHHHHHHHHH--TTTTTTTHHHHHHHTTT-TT-------HHHHHHHHHHHHHHHHHHHHTTTT--HHHHHHHHHHHHHTT-TTSHHHHHHHHHHHHHHHHHHHHHHHHHTT-

pLDDT: mean 84.34, std 13.44, range [37.22, 98.0]

Radius of gyration: 22.24 Å; chains: 1; bounding box: 48×47×69 Å

Organism: NCBI:txid44445